Protein 2PN1 (pdb70)

Nearest PDB structures (foldseek):
  2pn1-assembly1_A-2  TM=1.003E+00  e=3.077E-66  Exiguobacterium sibiricum 255-15
  4ffm-assembly1_A  TM=7.719E-01  e=1.047E-14  Methanosarcina barkeri str. Fusaro
  4ffp-assembly1_A  TM=7.618E-01  e=2.848E-14  Methanosarcina barkeri str. Fusaro
  4ffr-assembly1_A  TM=7.523E-01  e=2.707E-13  Methanosarcina barkeri str. Fusaro
  4rcn-assembly1_B  TM=7.154E-01  e=1.168E-10  Mycobacterium avium subsp. paratuberculosis K-10

Secondary structure (DSSP, 8-state):
----EEEEES-TT-HHHHHHHHHH--SSEEEEEES-TT-GGG---SEEE---TTSTTHHHHHHHHHHHHT--EEEESSHHHHHHHHHTHHHHHTTTPEE----HHHHHHHHBS---HHHHHHT-----EE---HHHHHHHTTSS-S-EEEEESB--EEEEE---SEEEEEEEEE-TTT--EEEEEEEEE---TTS--SEEEE--HHHHHHHHHHHTTT---EEEEEEEEEETTEEEEEEEESS--TTHHHHHHTT--HHHHHHHH--PPPPP-TT-S-SS------------HHHHTT---

Radius of gyration: 19.8 Å; Cα contacts (8 Å, |Δi|>4): 603; chains: 1; bounding box: 50×58×39 Å

CATH classification: 3.40.50.20 (+2 more: 3.30.1490.20, 3.30.470.20)

Structure (mmCIF, N/CA/C/O backbone):
data_2PN1
#
_entry.id   2PN1
#
_cell.length_a   91.600
_cell.length_b   61.210
_cell.length_c   76.880
_cell.angle_alpha   90.000
_cell.angle_beta   124.020
_cell.angle_gamma   90.000
#
_symmetry.space_group_name_H-M   'C 1 2 1'
#
loop_
_entity.id
_entity.type
_entity.pdbx_description
1 polymer 'Carbamoylphosphate synthase large subunit'
2 non-polymer GLYCEROL
3 water water
#
loop_
_atom_site.group_PDB
_atom_site.id
_atom_site.type_symbol
_atom_site.label_atom_id
_atom_site.label_alt_id
_atom_site.label_comp_id
_atom_site.label_asym_id
_atom_site.label_entity_id
_atom_site.label_seq_id
_atom_site.pdbx_PDB_ins_code
_atom_site.Cartn_x
_atom_site.Cartn_y
_atom_site.Cartn_z
_atom_site.occupancy
_atom_site.B_iso_or_equiv
_atom_site.auth_seq_id
_atom_site.auth_comp_id
_atom_site.auth_asym_id
_atom_site.auth_atom_id
_atom_site.pdbx_PDB_model_num
ATOM 1 N N . GLY A 1 1 ? 11.814 19.119 35.074 1.00 37.20 0 GLY A N 1
ATOM 2 C CA . GLY A 1 1 ? 11.477 17.923 34.229 1.00 38.64 0 GLY A CA 1
ATOM 3 C C . GLY A 1 1 ? 10.049 17.944 33.696 1.00 37.96 0 GLY A C 1
ATOM 4 O O . GLY A 1 1 ? 9.225 18.730 34.194 1.00 39.83 0 GLY A O 1
ATOM 13 N N . GLN A 1 3 ? 7.425 16.103 34.151 1.00 40.64 2 GLN A N 1
ATOM 14 C CA . GLN A 1 3 ? 6.437 15.875 35.215 1.00 41.11 2 GLN A CA 1
ATOM 15 C C . GLN A 1 3 ? 6.765 16.614 36.509 1.00 40.29 2 GLN A C 1
ATOM 16 O O . GLN A 1 3 ? 5.971 16.538 37.453 1.00 38.29 2 GLN A O 1
ATOM 22 N N . LYS A 1 4 ? 7.895 17.335 36.539 1.00 39.01 3 LYS A N 1
ATOM 23 C CA . LYS A 1 4 ? 8.448 17.928 37.750 1.00 39.10 3 LYS A CA 1
ATOM 24 C C . LYS A 1 4 ? 8.762 19.418 37.610 1.00 35.43 3 LYS A C 1
ATOM 25 O O . LYS A 1 4 ? 9.840 19.768 37.117 1.00 35.92 3 LYS A O 1
ATOM 31 N N . PRO A 1 5 ? 7.823 20.300 38.008 1.00 33.53 4 PRO A N 1
ATOM 32 C CA . PRO A 1 5 ? 8.132 21.734 38.010 1.00 31.66 4 PRO A CA 1
ATOM 33 C C . PRO A 1 5 ? 9.066 22.107 39.149 1.00 28.88 4 PRO A C 1
ATOM 34 O O . PRO A 1 5 ? 9.097 21.429 40.156 1.00 29.30 4 PRO A O 1
ATOM 38 N N . HIS A 1 6 ? 9.850 23.154 38.959 1.00 27.81 5 HIS A N 1
ATOM 39 C CA . HIS A 1 6 ? 10.684 23.687 40.021 1.00 27.10 5 HIS A CA 1
ATOM 40 C C . HIS A 1 6 ? 10.252 25.155 40.125 1.00 27.39 5 HIS A C 1
ATOM 41 O O . HIS A 1 6 ? 10.651 25.988 39.301 1.00 27.48 5 HIS A O 1
ATOM 48 N N . LEU A 1 7 ? 9.400 25.438 41.114 1.00 27.37 6 LEU A N 1
ATOM 49 C CA . LEU A 1 7 ? 8.941 26.784 41.386 1.00 27.76 6 LEU A CA 1
ATOM 50 C C . LEU A 1 7 ? 9.924 27.473 42.339 1.00 29.05 6 LEU A C 1
ATOM 51 O O . LEU A 1 7 ? 10.222 26.935 43.416 1.00 32.86 6 LEU A O 1
ATOM 56 N N . LEU A 1 8 ? 10.426 28.647 41.935 1.00 27.75 7 LEU A N 1
ATOM 57 C CA . LEU A 1 8 ? 11.225 29.526 42.809 1.00 26.54 7 LEU A CA 1
ATOM 58 C C . LEU A 1 8 ? 10.300 30.646 43.297 1.00 27.36 7 LEU A C 1
ATOM 59 O O . LEU A 1 8 ? 9.690 31.325 42.470 1.00 27.77 7 LEU A O 1
ATOM 64 N N . ILE A 1 9 ? 10.178 30.800 44.620 1.00 27.36 8 ILE A N 1
ATOM 65 C CA . ILE A 1 9 ? 9.401 31.867 45.255 1.00 28.24 8 ILE A CA 1
ATOM 66 C C . ILE A 1 9 ? 10.407 32.916 45.752 1.00 30.72 8 ILE A C 1
ATOM 67 O O . ILE A 1 9 ? 11.176 32.661 46.673 1.00 27.49 8 ILE A O 1
ATOM 72 N N . THR A 1 10 ? 10.410 34.079 45.115 1.00 31.30 9 THR A N 1
ATOM 73 C CA . THR A 1 10 ? 11.332 35.185 45.442 1.00 32.83 9 THR A CA 1
ATOM 74 C C . THR A 1 10 ? 10.635 36.157 46.387 1.00 32.50 9 THR A C 1
ATOM 75 O O . THR A 1 10 ? 9.406 36.195 46.450 1.00 32.50 9 THR A O 1
ATOM 79 N N . SER A 1 11 ? 11.436 36.938 47.116 1.00 32.89 10 SER A N 1
ATOM 80 C CA . SER A 1 11 ? 10.944 37.862 48.153 1.00 31.15 10 SER A CA 1
ATOM 81 C C . SER A 1 11 ? 9.979 37.123 49.102 1.00 31.14 10 SER A C 1
ATOM 82 O O . SER A 1 11 ? 8.873 37.599 49.391 1.00 28.94 10 SER A O 1
ATOM 85 N N . ALA A 1 12 ? 10.417 35.937 49.540 1.00 31.17 11 ALA A N 1
ATOM 86 C CA . ALA A 1 12 ? 9.620 35.038 50.392 1.00 33.67 11 ALA A CA 1
ATOM 87 C C . ALA A 1 12 ? 9.357 35.677 51.748 1.00 31.51 11 ALA A C 1
ATOM 88 O O . ALA A 1 12 ? 8.264 35.512 52.307 1.00 33.89 11 ALA A O 1
ATOM 90 N N . GLY A 1 13 ? 10.367 36.403 52.243 1.00 31.28 12 GLY A N 1
ATOM 91 C CA . GLY A 1 13 ? 10.315 37.161 53.471 1.00 29.44 12 GLY A CA 1
ATOM 92 C C . GLY A 1 13 ? 9.759 36.389 54.640 1.00 29.04 12 GLY A C 1
ATOM 93 O O . GLY A 1 13 ? 10.292 35.360 55.002 1.00 27.58 12 GLY A O 1
ATOM 94 N N . ARG A 1 14 ? 8.623 36.864 55.146 1.00 30.45 13 ARG A N 1
ATOM 95 C CA . ARG A 1 14 ? 7.966 36.336 56.318 1.00 30.38 13 ARG A CA 1
ATOM 96 C C . ARG A 1 14 ? 6.791 35.403 55.990 1.00 30.48 13 ARG A C 1
ATOM 97 O O . ARG A 1 14 ? 6.132 34.907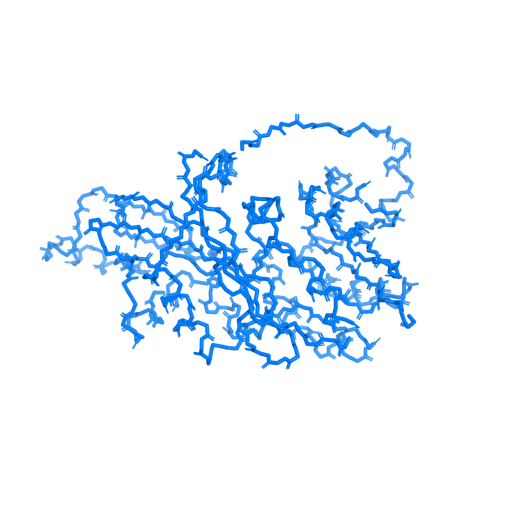 56.897 1.00 31.79 13 ARG A O 1
ATOM 105 N N . ARG A 1 15 ? 6.569 35.100 54.711 1.00 31.54 14 ARG A N 1
ATOM 106 C CA . ARG A 1 15 ? 5.408 34.319 54.274 1.00 32.03 14 ARG A CA 1
ATOM 107 C C . ARG A 1 15 ? 5.689 32.816 54.346 1.00 31.99 14 ARG A C 1
ATOM 108 O O . ARG A 1 15 ? 5.633 32.089 53.349 1.00 31.35 14 ARG A O 1
ATOM 116 N N . ALA A 1 16 ? 5.948 32.373 55.575 1.00 29.93 15 ALA A N 1
ATOM 117 C CA . ALA A 1 16 ? 6.335 31.016 55.881 1.00 28.81 15 ALA A CA 1
ATOM 118 C C . ALA A 1 16 ? 5.193 30.044 55.633 1.00 27.94 15 ALA A C 1
ATOM 119 O O . ALA A 1 16 ? 5.369 29.015 54.992 1.00 27.32 15 ALA A O 1
ATOM 121 N N . LYS A 1 17 ? 4.008 30.392 56.130 1.00 27.35 16 LYS A N 1
ATOM 122 C CA . LYS A 1 17 ? 2.836 29.548 55.977 1.00 28.39 16 LYS A CA 1
ATOM 123 C C . LYS A 1 17 ? 2.492 29.358 54.486 1.00 28.35 16 LYS A C 1
ATOM 124 O O . LYS A 1 17 ? 2.191 28.236 54.074 1.00 28.46 16 LYS A O 1
ATOM 130 N N . LEU A 1 18 ? 2.611 30.417 53.680 1.00 30.01 17 LEU A N 1
ATOM 131 C CA . LEU A 1 18 ? 2.336 30.322 52.235 1.00 30.57 17 LEU A CA 1
ATOM 132 C C . LEU A 1 18 ? 3.304 29.359 51.531 1.00 30.39 17 LEU A C 1
ATOM 133 O O . LEU A 1 18 ? 2.875 28.557 50.703 1.00 27.46 17 LEU A O 1
ATOM 138 N N . VAL A 1 19 ? 4.595 29.443 51.874 1.00 30.79 18 VAL A N 1
ATOM 139 C CA . VAL A 1 19 ? 5.619 28.553 51.280 1.00 31.88 18 VAL A CA 1
ATOM 140 C C . VAL A 1 19 ? 5.335 27.096 51.689 1.00 32.96 18 VAL A C 1
ATOM 141 O O . VAL A 1 19 ? 5.487 26.195 50.866 1.00 32.01 18 VAL A O 1
ATOM 145 N N . GLU A 1 20 ? 4.907 26.897 52.943 1.00 33.88 19 GLU A N 1
ATOM 146 C CA . GLU A 1 20 ? 4.527 25.583 53.456 1.00 35.20 19 GLU A CA 1
ATOM 147 C C . GLU A 1 20 ? 3.394 25.028 52.616 1.00 31.97 19 GLU A C 1
ATOM 148 O O . GLU A 1 20 ? 3.429 23.853 52.228 1.00 31.20 19 GLU A O 1
ATOM 154 N N . TYR A 1 21 ? 2.430 25.886 52.270 1.00 30.84 20 TYR A N 1
ATOM 155 C CA . TYR A 1 21 ? 1.325 25.448 51.422 1.00 30.72 20 TYR A CA 1
ATOM 156 C C . TYR A 1 21 ? 1.812 24.988 50.054 1.00 30.56 20 TYR A C 1
ATOM 157 O O . TYR A 1 21 ? 1.340 23.971 49.563 1.00 30.14 20 TYR A O 1
ATOM 166 N N . PHE A 1 22 ? 2.742 25.739 49.463 1.00 28.78 21 PHE A N 1
ATOM 167 C CA . PHE A 1 22 ? 3.350 25.368 48.179 1.00 27.22 21 PHE A CA 1
ATOM 168 C C . PHE A 1 22 ? 4.132 24.052 48.246 1.00 29.02 21 PHE A C 1
ATOM 169 O O . PHE A 1 22 ? 3.958 23.182 47.379 1.00 26.72 21 PHE A O 1
ATOM 177 N N . VAL A 1 23 ? 4.971 23.904 49.277 1.00 29.48 22 VAL A N 1
ATOM 178 C CA . VAL A 1 23 ? 5.724 22.652 49.474 1.00 29.67 22 VAL A CA 1
ATOM 179 C C . VAL A 1 23 ? 4.747 21.460 49.527 1.00 29.74 22 VAL A C 1
ATOM 180 O O . VAL A 1 23 ? 4.958 20.449 48.836 1.00 29.98 22 VAL A O 1
ATOM 184 N N . LYS A 1 24 ? 3.667 21.617 50.286 1.00 29.26 23 LYS A N 1
ATOM 185 C CA . LYS A 1 24 ? 2.643 20.574 50.393 1.00 30.47 23 LYS A CA 1
ATOM 186 C C . LYS A 1 24 ? 1.946 20.277 49.061 1.00 29.39 23 LYS A C 1
ATOM 187 O O . LYS A 1 24 ? 1.748 19.108 48.726 1.00 29.22 23 LYS A O 1
ATOM 193 N N . GLU A 1 25 ? 1.576 21.313 48.306 1.00 27.71 24 GLU A N 1
ATOM 194 C CA . GLU A 1 25 ? 0.805 21.096 47.069 1.00 28.98 24 GLU A CA 1
ATOM 195 C C . GLU A 1 25 ? 1.613 20.702 45.836 1.00 28.96 24 GLU A C 1
ATOM 196 O O . GLU A 1 25 ? 1.035 20.173 44.900 1.00 28.68 24 GLU A O 1
ATOM 202 N N . PHE A 1 26 ? 2.918 20.982 45.816 1.00 28.63 25 PHE A N 1
ATOM 203 C CA . PHE A 1 26 ? 3.794 20.528 44.712 1.00 30.15 25 PHE A CA 1
ATOM 204 C C . PHE A 1 26 ? 4.107 19.037 44.894 1.00 31.14 25 PHE A C 1
ATOM 205 O O . PHE A 1 26 ? 5.182 18.665 45.342 1.00 32.58 25 PHE A O 1
ATOM 213 N N . LYS A 1 27 ? 3.136 18.204 44.513 1.00 33.71 26 LYS A N 1
ATOM 214 C CA . LYS A 1 27 ? 3.195 16.723 44.647 1.00 32.77 26 LYS A CA 1
ATOM 215 C C . LYS A 1 27 ? 4.304 16.053 43.847 1.00 34.30 26 LYS A C 1
ATOM 216 O O . LYS A 1 27 ? 4.685 14.925 44.146 1.00 33.71 26 LYS A O 1
ATOM 222 N N . THR A 1 28 ? 4.760 16.726 42.798 1.00 33.41 27 THR A N 1
ATOM 223 C CA . THR A 1 28 ? 5.927 16.323 42.030 1.00 33.37 27 THR A CA 1
ATOM 224 C C . THR A 1 28 ? 6.793 17.565 41.944 1.00 33.59 27 THR A C 1
ATOM 225 O O . THR A 1 28 ? 6.308 18.702 42.115 1.00 34.35 27 THR A O 1
ATOM 229 N N . GLY A 1 29 ? 8.071 17.354 41.680 1.00 31.88 28 GLY A N 1
ATOM 230 C CA . GLY A 1 29 ? 8.993 18.455 41.542 1.00 30.83 28 GLY A CA 1
ATOM 231 C C . GLY A 1 29 ? 9.402 19.118 42.842 1.00 30.45 28 GLY A C 1
ATOM 232 O O . GLY A 1 29 ? 9.396 18.478 43.895 1.00 29.27 28 GLY A O 1
ATOM 233 N N . ARG A 1 30 ? 9.683 20.417 42.760 1.00 31.03 29 ARG A N 1
ATOM 234 C CA . ARG A 1 30 ? 10.293 21.166 43.840 1.00 34.03 29 ARG A CA 1
ATOM 235 C C . ARG A 1 30 ? 9.790 22.615 43.975 1.00 33.44 29 ARG A C 1
ATOM 236 O O . ARG A 1 30 ? 9.438 23.256 42.989 1.00 32.56 29 ARG A O 1
ATOM 244 N N . VAL A 1 31 ? 9.765 23.088 45.219 1.00 30.93 30 VAL A N 1
ATOM 245 C CA . VAL A 1 31 ? 9.490 24.468 45.562 1.00 30.10 30 VAL A CA 1
ATOM 246 C C . VAL A 1 31 ? 10.730 24.952 46.311 1.00 31.05 30 VAL A C 1
ATOM 247 O O . VAL A 1 31 ? 11.115 24.350 47.321 1.00 34.95 30 VAL A O 1
ATOM 251 N N . SER A 1 32 ? 11.351 26.015 45.801 1.00 31.41 31 SER A N 1
ATOM 252 C CA . SER A 1 32 ? 12.505 26.670 46.432 1.00 28.18 31 SER A CA 1
ATOM 253 C C . SER A 1 32 ? 12.155 28.120 46.726 1.00 28.10 31 SER A C 1
ATOM 254 O O . SER A 1 32 ? 11.213 28.656 46.161 1.00 27.79 31 SER A O 1
ATOM 257 N N . THR A 1 33 ? 12.946 28.748 47.595 1.00 29.08 32 THR A N 1
ATOM 258 C CA . THR A 1 33 ? 12.725 30.122 48.017 1.00 29.94 32 THR A CA 1
ATOM 259 C C . THR A 1 33 ? 13.977 31.003 47.818 1.00 29.48 32 THR A C 1
ATOM 260 O O . THR A 1 33 ? 15.105 30.509 47.734 1.00 29.94 32 THR A O 1
ATOM 264 N N . ALA A 1 34 ? 13.747 32.311 47.698 1.00 27.56 33 ALA A N 1
ATOM 265 C CA . ALA A 1 34 ? 14.823 33.298 47.664 1.00 28.15 33 ALA A CA 1
ATOM 266 C C . ALA A 1 34 ? 14.408 34.587 48.338 1.00 28.43 33 ALA A C 1
ATOM 267 O O . ALA A 1 34 ? 13.218 34.923 48.393 1.00 28.53 33 ALA A O 1
ATOM 269 N N . ASP A 1 35 ? 15.410 35.271 48.894 1.00 29.96 34 ASP A N 1
ATOM 270 C CA . ASP A 1 35 ? 15.252 36.575 49.558 1.00 29.19 34 ASP A CA 1
ATOM 271 C C . ASP A 1 35 ? 16.642 37.243 49.666 1.00 29.71 34 ASP A C 1
ATOM 272 O O . ASP A 1 35 ? 17.662 36.581 49.491 1.00 27.83 34 ASP A O 1
ATOM 277 N N . CYS A 1 36 ? 16.688 38.546 49.917 1.00 31.48 35 CYS A N 1
ATOM 278 C CA . CYS A 1 36 ? 17.968 39.250 50.119 1.00 32.80 35 CYS A CA 1
ATOM 279 C C . CYS A 1 36 ? 18.546 39.101 51.519 1.00 32.81 35 CYS A C 1
ATOM 280 O O . CYS A 1 36 ? 19.723 39.399 51.710 1.00 32.75 35 CYS A O 1
ATOM 283 N N . SER A 1 37 ? 17.743 38.663 52.489 1.00 33.58 36 SER A N 1
ATOM 284 C CA . SER A 1 37 ? 18.193 38.485 53.885 1.00 33.19 36 SER A CA 1
ATOM 285 C C . SER A 1 37 ? 18.133 37.028 54.332 1.00 31.28 36 SER A C 1
ATOM 286 O O . SER A 1 37 ? 17.101 36.391 54.128 1.00 34.16 36 SER A O 1
ATOM 289 N N . PRO A 1 38 ? 19.203 36.507 54.983 1.00 32.59 37 PRO A N 1
ATOM 290 C CA . PRO A 1 38 ? 19.102 35.183 55.608 1.00 32.33 37 PRO A CA 1
ATOM 291 C C . PRO A 1 38 ? 18.125 35.116 56.812 1.00 32.35 37 PRO A C 1
ATOM 292 O O . PRO A 1 38 ? 17.799 34.013 57.266 1.00 32.25 37 PRO A O 1
ATOM 296 N N . LEU A 1 39 ? 17.672 36.269 57.316 1.00 31.15 38 LEU A N 1
ATOM 297 C CA . LEU A 1 39 ? 16.693 36.322 58.407 1.00 30.55 38 LEU A CA 1
ATOM 298 C C . LEU A 1 39 ? 15.244 36.276 57.920 1.00 29.60 38 LEU A C 1
ATOM 299 O O . LEU A 1 39 ? 14.341 36.501 58.722 1.00 29.74 38 LEU A O 1
ATOM 304 N N . ALA A 1 40 ? 14.997 35.969 56.635 1.00 30.47 39 ALA A N 1
ATOM 305 C CA . ALA A 1 40 ? 13.627 35.798 56.132 1.00 30.12 39 ALA A CA 1
ATOM 306 C C . ALA A 1 40 ? 13.161 34.391 56.517 1.00 31.38 39 ALA A C 1
ATOM 307 O O . ALA A 1 40 ? 13.664 33.415 55.957 1.00 30.69 39 ALA A O 1
ATOM 309 N N . SER A 1 41 ? 12.205 34.298 57.455 1.00 31.44 40 SER A N 1
ATOM 310 C CA . SER A 1 41 ? 11.676 33.002 57.949 1.00 29.97 40 SER A CA 1
ATOM 311 C C . SER A 1 41 ? 11.146 32.060 56.873 1.00 29.92 40 SER A C 1
ATOM 312 O O . SER A 1 41 ? 11.335 30.860 56.979 1.00 29.07 40 SER A O 1
ATOM 315 N N . ALA A 1 42 ? 10.473 32.604 55.859 1.00 30.67 41 ALA A N 1
ATOM 316 C CA . ALA A 1 42 ? 9.922 31.797 54.757 1.00 32.84 41 ALA A CA 1
ATOM 317 C C . ALA A 1 42 ? 10.963 30.981 53.972 1.00 32.11 41 ALA A C 1
ATOM 318 O O . ALA A 1 42 ? 10.623 29.925 53.416 1.00 32.04 41 ALA A O 1
ATOM 320 N N . LEU A 1 43 ? 12.207 31.468 53.921 1.00 32.26 42 LEU A N 1
ATOM 321 C CA . LEU A 1 43 ? 13.328 30.751 53.259 1.00 33.13 42 LEU A CA 1
ATOM 322 C C . LEU A 1 43 ? 13.436 29.279 53.693 1.00 34.64 42 LEU A C 1
ATOM 323 O O . LEU A 1 43 ? 13.533 28.364 52.864 1.00 35.50 42 LEU A O 1
ATOM 328 N N . TYR A 1 44 ? 13.303 29.065 55.002 1.00 34.34 43 TYR A N 1
ATOM 329 C CA . TYR A 1 44 ? 13.537 27.756 55.631 1.00 32.32 43 TYR A CA 1
ATOM 330 C C . TYR A 1 44 ? 12.369 26.787 55.595 1.00 31.17 43 TYR A C 1
ATOM 331 O O . TYR A 1 44 ? 12.482 25.673 56.124 1.00 30.96 43 TYR A O 1
ATOM 348 N N . ALA A 1 46 ? 11.291 25.767 52.679 1.00 33.54 45 ALA A N 1
ATOM 349 C CA . ALA A 1 46 ? 11.624 25.001 51.473 1.00 33.42 45 ALA A CA 1
ATOM 350 C C . ALA A 1 46 ? 13.012 24.387 51.681 1.00 33.33 45 ALA A C 1
ATOM 351 O O . ALA A 1 46 ? 13.823 24.926 52.426 1.00 33.01 45 ALA A O 1
ATOM 353 N N . ASP A 1 47 ? 13.265 23.270 51.004 1.00 35.53 46 ASP A N 1
ATOM 354 C CA . ASP A 1 47 ? 14.536 22.528 51.104 1.00 38.39 46 ASP A CA 1
ATOM 355 C C . ASP A 1 47 ? 15.744 23.332 50.601 1.00 35.91 46 ASP A C 1
ATOM 356 O O . ASP A 1 47 ? 16.794 23.351 51.260 1.00 34.48 46 ASP A O 1
ATOM 361 N N . GLN A 1 48 ? 15.577 23.956 49.436 1.00 33.69 47 GLN A N 1
ATOM 362 C CA . GLN A 1 48 ? 16.592 24.813 48.832 1.00 35.41 47 GLN A CA 1
ATOM 363 C C . GLN A 1 48 ? 16.106 26.256 48.956 1.00 32.44 47 GLN A C 1
ATOM 364 O O . GLN A 1 48 ? 14.980 26.580 48.576 1.00 32.16 47 GLN A O 1
ATOM 370 N N . HIS A 1 49 ? 16.959 27.087 49.535 1.00 32.01 48 HIS A N 1
ATOM 371 C CA . HIS A 1 49 ? 16.734 28.519 49.755 1.00 31.83 48 HIS A CA 1
ATOM 372 C C . HIS A 1 49 ? 18.015 29.229 49.326 1.00 31.12 48 HIS A C 1
ATOM 373 O O . HIS A 1 49 ? 19.102 28.702 49.561 1.00 30.26 48 HIS A O 1
ATOM 380 N N . TYR A 1 50 ? 17.872 30.411 48.711 1.00 29.94 49 TYR A N 1
ATOM 381 C CA . TYR A 1 50 ? 18.997 31.184 48.181 1.00 29.16 49 TYR A CA 1
ATOM 382 C C . TYR A 1 50 ? 18.927 32.662 48.563 1.00 29.63 49 TYR A C 1
ATOM 383 O O . TYR A 1 50 ? 17.844 33.246 48.639 1.00 28.82 49 TYR A O 1
ATOM 392 N N . ILE A 1 51 ? 20.094 33.260 48.796 1.00 29.33 50 ILE A N 1
ATOM 393 C CA . ILE A 1 51 ? 20.213 34.675 49.064 1.00 28.03 50 ILE A CA 1
ATOM 394 C C . ILE A 1 51 ? 20.484 35.288 47.687 1.00 30.12 50 ILE A C 1
ATOM 395 O O . ILE A 1 51 ? 21.365 34.832 46.948 1.00 28.58 50 ILE A O 1
ATOM 400 N N . VAL A 1 52 ? 19.700 36.315 47.367 1.00 30.22 51 VAL A N 1
ATOM 401 C CA . VAL A 1 52 ? 19.771 37.047 46.108 1.00 31.03 51 VAL A CA 1
ATOM 402 C C . VAL A 1 52 ? 19.992 38.546 46.407 1.00 32.03 51 VAL A C 1
ATOM 403 O O . VAL A 1 52 ? 19.904 38.967 47.569 1.00 32.21 51 VAL A O 1
ATOM 407 N N . PRO A 1 53 ? 20.316 39.357 45.379 1.00 33.41 52 PRO A N 1
ATOM 408 C CA . PRO A 1 53 ? 20.386 40.807 45.636 1.00 32.36 52 PRO A CA 1
ATOM 409 C C . PRO A 1 53 ? 19.029 41.426 46.031 1.00 30.52 52 PRO A C 1
ATOM 410 O O . PRO A 1 53 ? 17.982 40.781 45.918 1.00 30.91 52 PRO A O 1
ATOM 414 N N . LYS A 1 54 ? 19.062 42.653 46.534 1.00 29.04 53 LYS A N 1
ATOM 415 C CA . LYS A 1 54 ? 17.833 43.396 46.784 1.00 31.76 53 LYS A CA 1
ATOM 416 C C . LYS A 1 54 ? 17.205 43.694 45.402 1.00 31.66 53 LYS A C 1
ATOM 417 O O . LYS A 1 54 ? 17.920 43.810 44.391 1.00 30.58 53 LYS A O 1
ATOM 423 N N . ILE A 1 55 ? 15.880 43.781 45.356 1.00 31.59 54 ILE A N 1
ATOM 424 C CA . ILE A 1 55 ? 15.157 43.977 44.084 1.00 33.49 54 ILE A CA 1
ATOM 425 C C . ILE A 1 55 ? 15.498 45.274 43.324 1.00 34.93 54 ILE A C 1
ATOM 426 O O . ILE A 1 55 ? 15.386 45.311 42.101 1.00 35.39 54 ILE A O 1
ATOM 431 N N . ASP A 1 56 ? 15.897 46.317 44.056 1.00 37.12 55 ASP A N 1
ATOM 432 C CA . ASP A 1 56 ? 16.291 47.600 43.452 1.00 38.67 55 ASP A CA 1
ATOM 433 C C . ASP A 1 56 ? 17.751 47.638 42.959 1.00 40.58 55 ASP A C 1
ATOM 434 O O . ASP A 1 56 ? 18.137 48.609 42.303 1.00 39.70 55 ASP A O 1
ATOM 439 N N . GLU A 1 57 ? 18.560 46.614 43.276 1.00 41.05 56 GLU A N 1
ATOM 440 C CA . GLU A 1 57 ? 19.947 46.547 42.777 1.00 40.35 56 GLU A CA 1
ATOM 441 C C . GLU A 1 57 ? 19.892 46.239 41.280 1.00 40.50 56 GLU A C 1
ATOM 442 O O . GLU A 1 57 ? 19.029 45.472 40.824 1.00 41.46 56 GLU A O 1
ATOM 448 N N . VAL A 1 58 ? 20.796 46.865 40.534 1.00 39.11 57 VAL A N 1
ATOM 449 C CA . VAL A 1 58 ? 20.846 46.778 39.067 1.00 40.50 57 VAL A CA 1
ATOM 450 C C . VAL A 1 58 ? 20.959 45.333 38.555 1.00 39.33 57 VAL A C 1
ATOM 451 O O . VAL A 1 58 ? 20.223 44.930 37.646 1.00 39.54 57 VAL A O 1
ATOM 455 N N . GLU A 1 59 ? 21.852 44.568 39.181 1.00 37.44 58 GLU A N 1
ATOM 456 C CA . GLU A 1 59 ? 22.106 43.163 38.826 1.00 38.35 58 GLU A CA 1
ATOM 457 C C . GLU A 1 59 ? 21.076 42.122 39.316 1.00 34.71 58 GLU A C 1
ATOM 458 O O . GLU A 1 59 ? 21.332 40.928 39.171 1.00 33.68 58 GLU A O 1
ATOM 464 N N . TYR A 1 60 ? 19.927 42.547 39.862 1.00 29.17 59 TYR A N 1
ATOM 465 C CA . TYR A 1 60 ? 18.954 41.612 40.424 1.00 29.50 59 TYR A CA 1
ATOM 466 C C . TYR A 1 60 ? 18.444 40.557 39.422 1.00 29.68 59 TYR A C 1
ATOM 467 O O . TYR A 1 60 ? 18.542 39.352 39.681 1.00 30.32 59 TYR A O 1
ATOM 476 N N . ILE A 1 61 ? 17.935 41.030 38.291 1.00 29.98 60 ILE A N 1
ATOM 477 C CA . ILE A 1 61 ? 17.399 40.162 37.235 1.00 30.83 60 ILE A CA 1
ATOM 478 C C . ILE A 1 61 ? 18.492 39.266 36.644 1.00 31.11 60 ILE A C 1
ATOM 479 O O . ILE A 1 61 ? 18.237 38.081 36.488 1.00 31.41 60 ILE A O 1
ATOM 484 N N . ASP A 1 62 ? 19.691 39.817 36.366 1.00 31.64 61 ASP A N 1
ATOM 485 C CA . ASP A 1 62 ? 20.864 39.033 35.886 1.00 34.02 61 ASP A CA 1
ATOM 486 C C . ASP A 1 62 ? 21.128 37.855 36.824 1.00 34.04 61 ASP A C 1
ATOM 487 O O . ASP A 1 62 ? 21.364 36.732 36.375 1.00 34.70 61 ASP A O 1
ATOM 492 N N . HIS A 1 63 ? 21.103 38.151 38.125 1.00 34.04 62 HIS A N 1
ATOM 493 C CA . HIS A 1 63 ? 21.315 37.149 39.169 1.00 34.12 62 HIS A CA 1
ATOM 494 C C . HIS A 1 63 ? 20.232 36.094 39.205 1.00 31.80 62 HIS A C 1
ATOM 495 O O . HIS A 1 63 ? 20.567 34.925 39.346 1.00 29.69 62 HIS A O 1
ATOM 502 N N . LEU A 1 64 ? 18.959 36.501 39.089 1.00 31.56 63 LEU A N 1
ATOM 503 C CA . LEU A 1 64 ? 17.836 35.547 39.061 1.00 32.45 63 LEU A CA 1
ATOM 504 C C . LEU A 1 64 ? 17.888 34.616 37.864 1.00 31.41 63 LEU A C 1
ATOM 505 O O . LEU A 1 64 ? 17.550 33.429 37.996 1.00 32.44 63 LEU A O 1
ATOM 510 N N . LEU A 1 65 ? 18.280 35.151 36.706 1.00 31.14 64 LEU A N 1
ATOM 511 C CA . LEU A 1 65 ? 18.401 34.346 35.488 1.00 31.15 64 LEU A CA 1
ATOM 512 C C . LEU A 1 65 ? 19.489 33.277 35.679 1.00 30.71 64 LEU A C 1
ATOM 513 O O . LEU A 1 65 ? 19.274 32.112 35.370 1.00 29.36 64 LEU A O 1
ATOM 518 N N . THR A 1 66 ? 20.625 33.680 36.244 1.00 30.80 65 THR A N 1
ATOM 519 C CA . THR A 1 66 ? 21.733 32.754 36.519 1.00 32.70 65 THR A CA 1
ATOM 520 C C . THR A 1 66 ? 21.377 31.693 37.572 1.00 32.67 65 THR A C 1
ATOM 521 O O . THR A 1 66 ? 21.747 30.525 37.426 1.00 32.67 65 THR A O 1
ATOM 525 N N . LEU A 1 67 ? 20.688 32.111 38.637 1.00 32.98 66 LEU A N 1
ATOM 526 C CA . LEU A 1 67 ? 20.200 31.192 39.673 1.00 31.08 66 LEU A CA 1
ATOM 527 C C . LEU A 1 67 ? 19.255 30.159 39.074 1.00 30.78 66 LEU A C 1
ATOM 528 O O . LEU A 1 67 ? 19.358 28.975 39.388 1.00 30.56 66 LEU A O 1
ATOM 533 N N . CYS A 1 68 ? 18.340 30.628 38.221 1.00 30.06 67 CYS A N 1
ATOM 534 C CA . CYS A 1 68 ? 17.362 29.762 37.567 1.00 31.15 67 CYS A CA 1
ATOM 535 C C . CYS A 1 68 ? 18.011 28.649 36.716 1.00 30.64 67 CYS A C 1
ATOM 536 O O . CYS A 1 68 ? 17.627 27.486 36.822 1.00 31.55 67 CYS A O 1
ATOM 539 N N . GLN A 1 69 ? 18.985 29.030 35.891 1.00 29.74 68 GLN A N 1
ATOM 540 C CA . GLN A 1 69 ? 19.733 28.099 35.049 1.00 31.82 68 GLN A CA 1
ATOM 541 C C . GLN A 1 69 ? 20.541 27.119 35.880 1.00 31.19 68 GLN A C 1
ATOM 542 O O . GLN A 1 69 ? 20.550 25.913 35.601 1.00 34.23 68 GLN A O 1
ATOM 548 N N . ASP A 1 70 ? 21.243 27.644 36.877 1.00 30.98 69 ASP A N 1
ATOM 549 C CA . ASP A 1 70 ? 22.070 26.814 37.757 1.00 31.55 69 ASP A CA 1
ATOM 550 C C . ASP A 1 70 ? 21.259 25.808 38.596 1.00 31.24 69 ASP A C 1
ATOM 551 O O . ASP A 1 70 ? 21.705 24.679 38.795 1.00 32.78 69 ASP A O 1
ATOM 556 N N . GLU A 1 71 ? 20.073 26.206 39.058 1.00 32.35 70 GLU A N 1
ATOM 557 C CA . GLU A 1 71 ? 19.235 25.358 39.930 1.00 30.91 70 GLU A CA 1
ATOM 558 C C . GLU A 1 71 ? 18.051 24.649 39.242 1.00 29.95 70 GLU A C 1
ATOM 559 O O . GLU A 1 71 ? 17.214 24.031 39.920 1.00 30.09 70 GLU A O 1
ATOM 565 N N . GLY A 1 72 ? 17.990 24.702 37.909 1.00 29.93 71 GLY A N 1
ATOM 566 C CA . GLY A 1 72 ? 16.936 24.030 37.140 1.00 28.49 71 GLY A CA 1
ATOM 567 C C . GLY A 1 72 ? 15.525 24.515 37.440 1.00 28.50 71 GLY A C 1
ATOM 568 O O . GLY A 1 72 ? 14.580 23.728 37.440 1.00 26.83 71 GLY A O 1
ATOM 569 N N . VAL A 1 73 ? 15.397 25.815 37.699 1.00 28.42 72 VAL A N 1
ATOM 570 C CA . VAL A 1 73 ? 14.106 26.431 37.991 1.00 28.09 72 VAL A CA 1
ATOM 571 C C . VAL A 1 73 ? 13.301 26.440 36.696 1.00 30.03 72 VAL A C 1
ATOM 572 O O . VAL A 1 73 ? 13.851 26.745 35.625 1.00 31.26 72 VAL A O 1
ATOM 576 N N . THR A 1 74 ? 12.037 26.043 36.795 1.00 29.10 73 THR A N 1
ATOM 577 C CA . THR A 1 74 ? 11.104 26.032 35.656 1.00 29.67 73 THR A CA 1
ATOM 578 C C . THR A 1 74 ? 10.094 27.186 35.709 1.00 28.14 73 THR A C 1
ATOM 579 O O . THR A 1 74 ? 9.555 27.574 34.673 1.00 28.52 73 THR A O 1
ATOM 583 N N . ALA A 1 75 ? 9.805 27.690 36.909 1.00 29.16 74 ALA A N 1
ATOM 584 C CA . ALA A 1 75 ? 8.842 28.786 37.097 1.00 30.37 74 ALA A CA 1
ATOM 585 C C . ALA A 1 75 ? 9.227 29.668 38.281 1.00 30.97 74 ALA A C 1
ATOM 586 O O . ALA A 1 75 ? 9.891 29.211 39.231 1.00 28.43 74 ALA A O 1
ATOM 588 N N . LEU A 1 76 ? 8.792 30.922 3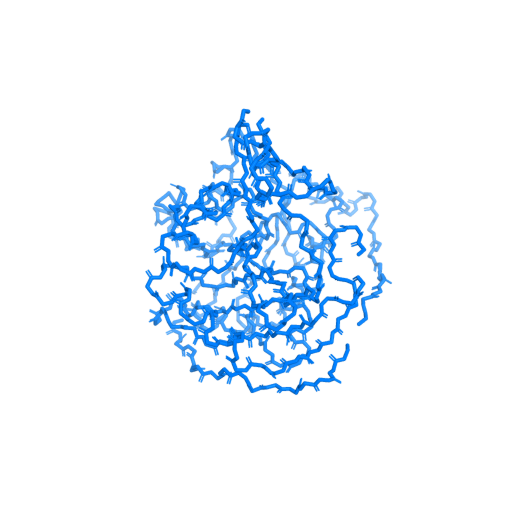8.204 1.00 29.08 75 LEU A N 1
ATOM 589 C CA . LEU A 1 76 ? 9.123 31.944 39.187 1.00 31.39 75 LEU A CA 1
ATOM 590 C C . LEU A 1 76 ? 7.856 32.735 39.588 1.00 29.43 75 LEU A C 1
ATOM 591 O O . LEU A 1 76 ? 6.994 33.027 38.754 1.00 29.47 75 LEU A O 1
ATOM 596 N N . LEU A 1 77 ? 7.760 33.049 40.868 1.00 29.72 76 LEU A N 1
ATOM 597 C CA . LEU A 1 77 ? 6.650 33.810 41.449 1.00 29.93 76 LEU A CA 1
ATOM 598 C C . LEU A 1 77 ? 7.235 34.702 42.542 1.00 29.22 76 LEU A C 1
ATOM 599 O O . LEU A 1 77 ? 8.082 34.238 43.309 1.00 27.45 76 LEU A O 1
ATOM 604 N N . THR A 1 78 ? 6.815 35.969 42.611 1.00 29.15 77 THR A N 1
ATOM 605 C CA . THR A 1 78 ? 7.199 36.854 43.728 1.00 29.07 77 THR A CA 1
ATOM 606 C C . THR A 1 78 ? 5.993 37.026 44.637 1.00 30.23 77 THR A C 1
ATOM 607 O O . THR A 1 78 ? 4.850 36.853 44.226 1.00 29.28 77 THR A O 1
ATOM 611 N N . LEU A 1 79 ? 6.287 37.369 45.878 1.00 31.54 78 LEU A N 1
ATOM 612 C CA . LEU A 1 79 ? 5.281 37.610 46.905 1.00 32.37 78 LEU A CA 1
ATOM 613 C C . LEU A 1 79 ? 5.128 39.094 47.250 1.00 32.56 78 LEU A C 1
ATOM 614 O O . LEU A 1 79 ? 4.292 39.405 48.087 1.00 30.45 78 LEU A O 1
ATOM 619 N N . ILE A 1 80 ? 5.907 40.001 46.615 1.00 29.16 79 ILE A N 1
ATOM 620 C CA . ILE A 1 80 ? 5.821 41.445 46.920 1.00 29.80 79 ILE A CA 1
ATOM 621 C C . ILE A 1 80 ? 5.482 42.298 45.690 1.00 29.03 79 ILE A C 1
ATOM 622 O O . ILE A 1 80 ? 5.896 41.984 44.572 1.00 30.57 79 ILE A O 1
ATOM 627 N N . ASP A 1 81 ? 4.725 43.368 45.927 1.00 29.93 80 ASP A N 1
ATOM 628 C CA . ASP A 1 81 ? 4.289 44.320 44.889 1.00 29.76 80 ASP A CA 1
ATOM 629 C C . ASP A 1 81 ? 5.403 44.967 44.050 1.00 30.44 80 ASP A C 1
ATOM 630 O O . ASP A 1 81 ? 5.283 45.016 42.823 1.00 32.61 80 ASP A O 1
ATOM 635 N N . PRO A 1 82 ? 6.460 45.494 44.690 1.00 31.28 81 PRO A N 1
ATOM 636 C CA . PRO A 1 82 ? 7.509 46.159 43.921 1.00 33.49 81 PRO A CA 1
ATOM 637 C C . PRO A 1 82 ? 8.293 45.284 42.933 1.00 34.71 81 PRO A C 1
ATOM 638 O O . PRO A 1 82 ? 8.887 45.815 41.991 1.00 35.43 81 PRO A O 1
ATOM 642 N N . GLU A 1 83 ? 8.287 43.970 43.146 1.00 33.79 82 GLU A N 1
ATOM 643 C CA . GLU A 1 83 ? 8.955 43.031 42.262 1.00 31.19 82 GLU A CA 1
ATOM 644 C C . GLU A 1 83 ? 8.094 42.603 41.074 1.00 31.11 82 GLU A C 1
ATOM 645 O O . GLU A 1 83 ? 8.640 42.131 40.083 1.00 30.83 82 GLU A O 1
ATOM 651 N N . LEU A 1 84 ? 6.770 42.765 41.154 1.00 30.01 83 LEU A N 1
ATOM 652 C CA . LEU A 1 84 ? 5.846 42.334 40.085 1.00 30.16 83 LEU A CA 1
ATOM 653 C C . LEU A 1 84 ? 6.168 42.918 38.718 1.00 30.30 83 LEU A C 1
ATOM 654 O O . LEU A 1 84 ? 6.402 42.171 37.778 1.00 30.38 83 LEU A O 1
ATOM 659 N N . GLY A 1 85 ? 6.176 44.245 38.621 1.00 29.84 84 GLY A N 1
ATOM 660 C CA . GLY A 1 85 ? 6.574 44.932 37.397 1.00 31.59 84 GLY A CA 1
ATOM 661 C C . GLY A 1 85 ? 7.984 44.602 36.915 1.00 30.31 84 GLY A C 1
ATOM 662 O O . GLY A 1 85 ? 8.219 44.487 35.724 1.00 30.81 84 GLY A O 1
ATOM 663 N N . LEU A 1 86 ? 8.921 44.440 37.845 1.00 32.98 85 LEU A N 1
ATOM 664 C CA . LEU A 1 86 ? 10.319 44.094 37.515 1.00 31.58 85 LEU A CA 1
ATOM 665 C C . LEU A 1 86 ? 10.407 42.736 36.791 1.00 29.62 85 LEU A C 1
ATOM 666 O O . LEU A 1 86 ? 11.074 42.606 35.757 1.00 27.49 85 LEU A O 1
ATOM 671 N N . LEU A 1 87 ? 9.735 41.735 37.334 1.00 29.11 86 LEU A N 1
ATOM 672 C CA . LEU A 1 87 ? 9.666 40.404 36.707 1.00 29.73 86 LEU A CA 1
ATOM 673 C C . LEU A 1 87 ? 8.832 40.402 35.402 1.00 29.64 86 LEU A C 1
ATOM 674 O O . LEU A 1 87 ? 9.186 39.712 34.434 1.00 30.07 86 LEU A O 1
ATOM 679 N N . ALA A 1 88 ? 7.730 41.156 35.387 1.00 29.95 87 ALA A N 1
ATOM 680 C CA . ALA A 1 88 ? 6.877 41.292 34.201 1.00 28.80 87 ALA A CA 1
ATOM 681 C C . ALA A 1 88 ? 7.667 41.871 33.029 1.00 30.70 87 ALA A C 1
ATOM 682 O O . ALA A 1 88 ? 7.575 41.364 31.916 1.00 32.09 87 ALA A O 1
ATOM 684 N N . GLN A 1 89 ? 8.442 42.920 33.302 1.00 31.32 88 GLN A N 1
ATOM 685 C CA . GLN A 1 89 ? 9.295 43.593 32.301 1.00 35.35 88 GLN A CA 1
ATOM 686 C C . GLN A 1 89 ? 10.403 42.670 31.731 1.00 34.51 88 GLN A C 1
ATOM 687 O O . GLN A 1 89 ? 10.776 42.793 30.553 1.00 33.70 88 GLN A O 1
ATOM 693 N N . ALA A 1 90 ? 10.896 41.764 32.584 1.00 31.33 89 ALA A N 1
ATOM 694 C CA . ALA A 1 90 ? 11.935 40.792 32.272 1.00 29.57 89 ALA A CA 1
ATOM 695 C C . ALA A 1 90 ? 11.448 39.422 31.783 1.00 29.76 89 ALA A C 1
ATOM 696 O O . ALA A 1 90 ? 12.297 38.554 31.557 1.00 27.35 89 ALA A O 1
ATOM 698 N N . THR A 1 91 ? 10.128 39.239 31.587 1.00 29.77 90 THR A N 1
ATOM 699 C CA A THR A 1 91 ? 9.566 37.928 31.197 0.50 31.12 90 THR A CA 1
ATOM 700 C CA B THR A 1 91 ? 9.533 37.951 31.178 0.50 31.51 90 THR A CA 1
ATOM 701 C C . THR A 1 91 ? 10.238 37.298 29.997 1.00 31.37 90 THR A C 1
ATOM 702 O O . THR A 1 91 ? 10.532 36.106 30.041 1.00 31.75 90 THR A O 1
ATOM 709 N N . GLU A 1 92 ? 10.503 38.092 28.958 1.00 33.40 91 GLU A N 1
ATOM 710 C CA . GLU A 1 92 ? 11.185 37.584 27.747 1.00 34.01 91 GLU A CA 1
ATOM 711 C C . GLU A 1 92 ? 12.587 37.025 28.021 1.00 32.68 91 GLU A C 1
ATOM 712 O O . GLU A 1 92 ? 13.001 36.093 27.350 1.00 30.86 91 GLU A O 1
ATOM 718 N N . ARG A 1 93 ? 13.293 37.580 29.004 1.00 31.24 92 ARG A N 1
ATOM 719 C CA . ARG A 1 93 ? 14.635 37.105 29.378 1.00 32.29 92 ARG A CA 1
ATOM 720 C C . ARG A 1 93 ? 14.542 35.759 30.080 1.00 28.68 92 ARG A C 1
ATOM 721 O O . ARG A 1 93 ? 15.386 34.881 29.874 1.00 29.24 92 ARG A O 1
ATOM 729 N N . PHE A 1 94 ? 13.507 35.605 30.905 1.00 30.19 93 PHE A N 1
ATOM 730 C CA . PHE A 1 94 ? 13.223 34.337 31.562 1.00 29.34 93 PHE A CA 1
ATOM 731 C C . PHE A 1 94 ? 12.764 33.308 30.519 1.00 29.79 93 PHE A C 1
ATOM 732 O O . PHE A 1 94 ? 13.204 32.166 30.556 1.00 29.48 93 PHE A O 1
ATOM 740 N N . GLN A 1 95 ? 11.935 33.734 29.560 1.00 29.76 94 GLN A N 1
ATOM 741 C CA . GLN A 1 95 ? 11.501 32.856 28.468 1.00 28.98 94 GLN A CA 1
ATOM 742 C C . GLN A 1 95 ? 12.667 32.389 27.597 1.00 31.62 94 GLN A C 1
ATOM 743 O O . GLN A 1 95 ? 12.646 31.255 27.105 1.00 32.23 94 GLN A O 1
ATOM 749 N N . ALA A 1 96 ? 13.684 33.252 27.435 1.00 29.65 95 ALA A N 1
ATOM 750 C CA . ALA A 1 96 ? 14.902 32.915 26.695 1.00 27.53 95 ALA A CA 1
ATOM 751 C C . ALA A 1 96 ? 15.742 31.811 27.381 1.00 26.10 95 ALA A C 1
ATOM 752 O O . ALA A 1 96 ? 16.569 31.214 26.726 1.00 26.54 95 ALA A O 1
ATOM 754 N N . ILE A 1 97 ? 15.551 31.577 28.685 1.00 26.22 96 ILE A N 1
ATOM 755 C CA . ILE A 1 97 ? 16.186 30.450 29.420 1.00 27.74 96 ILE A CA 1
ATOM 756 C C . ILE A 1 97 ? 15.185 29.319 29.751 1.00 28.43 96 ILE A C 1
ATOM 757 O O . ILE A 1 97 ? 15.509 28.401 30.517 1.00 29.33 96 ILE A O 1
ATOM 762 N N . GLY A 1 98 ? 13.986 29.388 29.173 1.00 30.48 97 GLY A N 1
ATOM 763 C CA . GLY A 1 98 ? 12.915 28.433 29.426 1.00 30.92 97 GLY A CA 1
ATOM 764 C C . GLY A 1 98 ? 12.112 28.588 30.705 1.00 30.96 97 GLY A C 1
ATOM 765 O O . GLY A 1 98 ? 11.342 27.705 31.019 1.00 30.06 97 GL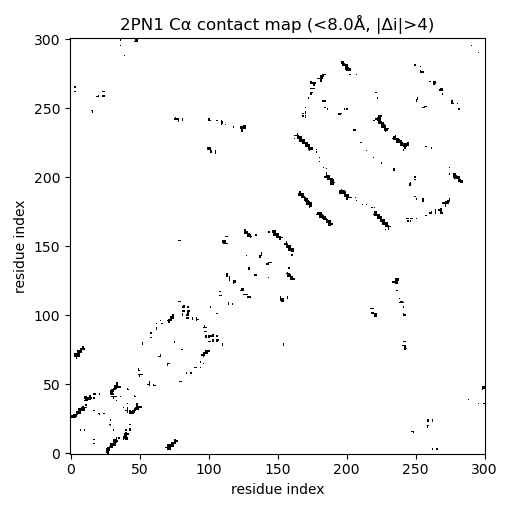Y A O 1
ATOM 766 N N . VAL A 1 99 ? 12.227 29.716 31.416 1.00 31.97 98 VAL A N 1
ATOM 767 C CA . VAL A 1 99 ? 11.540 29.908 32.692 1.00 29.50 98 VAL A CA 1
ATOM 768 C C . VAL A 1 99 ? 10.239 30.718 32.541 1.00 29.15 98 VAL A C 1
ATOM 769 O O . VAL A 1 99 ? 10.236 31.781 31.934 1.00 29.54 98 VAL A O 1
ATOM 773 N N . THR A 1 100 ? 9.145 30.187 33.105 1.00 28.41 99 THR A N 1
ATOM 774 C CA . THR A 1 100 ? 7.834 30.856 33.124 1.00 29.33 99 THR A CA 1
ATOM 775 C C . THR A 1 100 ? 7.708 31.735 34.370 1.00 29.11 99 THR A C 1
ATOM 776 O O . THR A 1 100 ? 7.729 31.236 35.494 1.00 27.13 99 THR A O 1
ATOM 780 N N . VAL A 1 101 ? 7.569 33.039 34.157 1.00 30.53 100 VAL A N 1
ATOM 781 C CA . VAL A 1 101 ? 7.385 33.997 35.237 1.00 30.64 100 VAL A CA 1
ATOM 782 C C . VAL A 1 101 ? 5.863 34.076 35.458 1.00 28.66 100 VAL A C 1
ATOM 783 O O . VAL A 1 101 ? 5.121 34.402 34.544 1.00 30.54 100 VAL A O 1
ATOM 787 N N . ILE A 1 102 ? 5.417 33.746 36.664 1.00 30.38 101 ILE A N 1
ATOM 788 C CA . ILE A 1 102 ? 3.994 33.750 37.013 1.00 30.04 101 ILE A CA 1
ATOM 789 C C . ILE A 1 102 ? 3.673 35.155 37.541 1.00 30.48 101 ILE A C 1
ATOM 790 O O . ILE A 1 102 ? 3.744 35.444 38.739 1.00 32.85 101 ILE A O 1
ATOM 795 N N . VAL A 1 103 ? 3.356 36.028 36.601 1.00 31.02 102 VAL A N 1
ATOM 796 C CA . VAL A 1 103 ? 3.028 37.412 36.891 1.00 29.12 102 VAL A CA 1
ATOM 797 C C . VAL A 1 103 ? 2.095 37.916 35.802 1.00 29.86 102 VAL A C 1
ATOM 798 O O . VAL A 1 103 ? 2.164 37.452 34.623 1.00 31.00 102 VAL A O 1
ATOM 802 N N . SER A 1 104 ? 1.228 38.859 36.184 1.00 29.92 103 SER A N 1
ATOM 803 C CA . SER A 1 104 ? 0.325 39.496 35.234 1.00 28.95 103 SER A CA 1
ATOM 804 C C . SER A 1 104 ? 1.163 40.395 34.317 1.00 31.27 103 SER A C 1
ATOM 805 O O . SER A 1 104 ? 2.313 40.730 34.668 1.00 29.01 103 SER A O 1
ATOM 808 N N . PRO A 1 105 ? 0.629 40.753 33.121 1.00 32.42 104 PRO A N 1
ATOM 809 C CA . PRO A 1 105 ? 1.342 41.638 32.198 1.00 32.72 104 PRO A CA 1
ATOM 810 C C . PRO A 1 105 ? 1.809 42.943 32.850 1.00 31.23 104 PRO A C 1
ATOM 811 O O . PRO A 1 105 ? 1.152 43.445 33.782 1.00 31.91 104 PRO A O 1
ATOM 815 N N . TYR A 1 106 ? 2.953 43.439 32.387 1.00 29.38 105 TYR A N 1
ATOM 816 C CA . TYR A 1 106 ? 3.598 44.637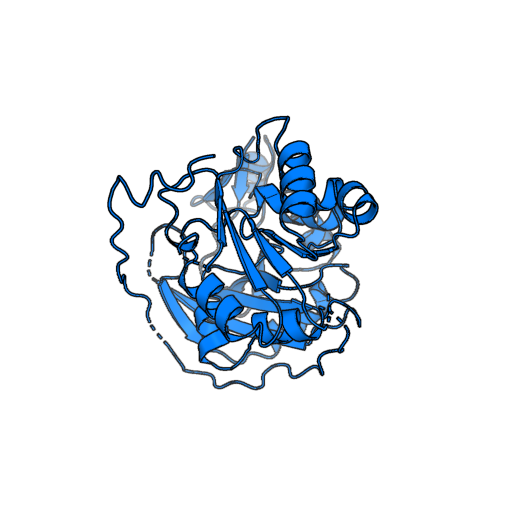 32.935 1.00 28.50 105 TYR A CA 1
ATOM 817 C C . TYR A 1 106 ? 2.687 45.842 33.108 1.00 26.85 105 TYR A C 1
ATOM 818 O O . TYR A 1 106 ? 2.663 46.441 34.183 1.00 26.94 105 TYR A O 1
ATOM 827 N N . ALA A 1 107 ? 1.965 46.204 32.047 1.00 27.09 106 ALA A N 1
ATOM 828 C CA . ALA A 1 107 ? 1.054 47.366 32.086 1.00 27.99 106 ALA A CA 1
ATOM 829 C C . ALA A 1 107 ? 0.020 47.230 33.192 1.00 25.93 106 ALA A C 1
ATOM 830 O O . ALA A 1 107 ? -0.259 48.195 33.916 1.00 26.43 106 ALA A O 1
ATOM 832 N N . ALA A 1 108 ? -0.516 46.025 33.347 1.00 27.80 107 ALA A N 1
ATOM 833 C CA . ALA A 1 108 ? -1.489 45.734 34.402 1.00 27.69 107 ALA A CA 1
ATOM 834 C C . ALA A 1 108 ? -0.843 45.901 35.779 1.00 29.14 107 ALA A C 1
ATOM 835 O O . ALA A 1 108 ? -1.446 46.521 36.671 1.00 31.98 107 ALA A O 1
ATOM 837 N N . CYS A 1 109 ? 0.371 45.353 35.955 1.00 29.94 108 CYS A N 1
ATOM 838 C CA . CYS A 1 109 ? 1.106 45.472 37.230 1.00 30.08 108 CYS A CA 1
ATOM 839 C C . CYS A 1 109 ? 1.343 46.929 37.589 1.00 27.16 108 CYS A C 1
ATOM 840 O O . CYS A 1 109 ? 1.119 47.332 38.744 1.00 27.89 108 CYS A O 1
ATOM 843 N N . GLU A 1 110 ? 1.793 47.713 36.606 1.00 28.23 109 GLU A N 1
ATOM 844 C CA . GLU A 1 110 ? 2.073 49.140 36.825 1.00 26.17 109 GLU A CA 1
ATOM 845 C C . GLU A 1 110 ? 0.820 49.959 37.088 1.00 27.38 109 GLU A C 1
ATOM 846 O O . GLU A 1 110 ? 0.871 50.876 37.897 1.00 28.97 109 GLU A O 1
ATOM 852 N N . LEU A 1 111 ? -0.278 49.631 36.405 1.00 28.08 110 LEU A N 1
ATOM 853 C CA . LEU A 1 111 ? -1.577 50.304 36.619 1.00 26.94 110 LEU A CA 1
ATOM 854 C C . LEU A 1 111 ? -2.093 50.067 38.052 1.00 28.76 110 LEU A C 1
ATOM 855 O O . LEU A 1 111 ? -2.622 50.977 38.680 1.00 30.61 110 LEU A O 1
ATOM 860 N N . CYS A 1 112 ? -1.937 48.840 38.534 1.00 27.99 111 CYS A N 1
ATOM 861 C CA . CYS A 1 112 ? -2.299 48.466 39.888 1.00 30.76 111 CYS A CA 1
ATOM 862 C C . CYS A 1 112 ? -1.364 49.028 40.957 1.00 31.85 111 CYS A C 1
ATOM 863 O O . CYS A 1 112 ? -1.833 49.343 42.056 1.00 30.48 111 CYS A O 1
ATOM 866 N N . PHE A 1 113 ? -0.065 49.140 40.640 1.00 31.33 112 PHE A N 1
ATOM 867 C CA . PHE A 1 113 ? 0.944 49.600 41.603 1.00 31.52 112 PHE A CA 1
ATOM 868 C C . PHE A 1 113 ? 0.854 51.077 41.966 1.00 31.55 112 PHE A C 1
ATOM 869 O O . PHE A 1 113 ? 1.141 51.455 43.111 1.00 32.42 112 PHE A O 1
ATOM 877 N N . ASP A 1 114 ? 0.474 51.901 40.993 1.00 31.23 113 ASP A N 1
ATOM 878 C CA . ASP A 1 114 ? 0.367 53.362 41.164 1.00 31.45 113 ASP A CA 1
ATOM 879 C C . ASP A 1 114 ? -1.081 53.646 41.549 1.00 31.45 113 ASP A C 1
ATOM 880 O O . ASP A 1 114 ? -2.003 53.412 40.762 1.00 32.25 113 ASP A O 1
ATOM 885 N N . LYS A 1 115 ? -1.258 54.167 42.760 1.00 29.83 114 LYS A N 1
ATOM 886 C CA . LYS A 1 115 ? -2.587 54.451 43.315 1.00 31.80 114 LYS A CA 1
ATOM 887 C C . LYS A 1 115 ? -3.395 55.441 42.470 1.00 28.97 114 LYS A C 1
ATOM 888 O O . LYS A 1 115 ? -4.622 55.329 42.399 1.00 30.02 114 LYS A O 1
ATOM 894 N N . TYR A 1 116 ? -2.715 56.385 41.817 1.00 28.31 115 TYR A 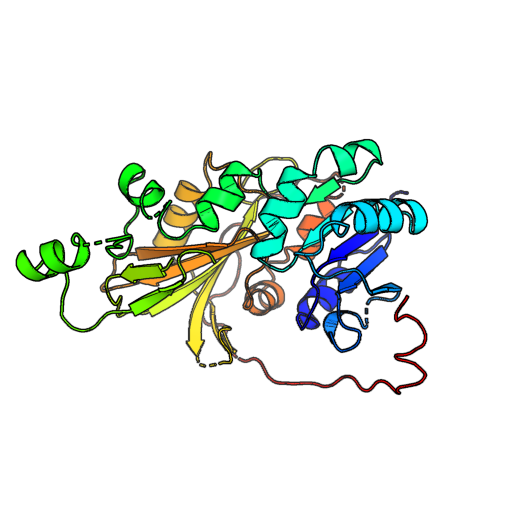N 1
ATOM 895 C CA . TYR A 1 116 ? -3.396 57.370 40.992 1.00 28.26 115 TYR A CA 1
ATOM 896 C C . TYR A 1 116 ? -3.912 56.764 39.692 1.00 28.37 115 TYR A C 1
ATOM 897 O O . TYR A 1 116 ? -5.046 57.064 39.320 1.00 27.44 115 TYR A O 1
ATOM 906 N N . THR A 1 117 ? -3.088 55.956 39.008 1.00 28.45 116 THR A N 1
ATOM 907 C CA A THR A 1 117 ? -3.519 55.304 37.749 0.50 29.19 116 THR A CA 1
ATOM 908 C CA B THR A 1 117 ? -3.499 55.281 37.758 0.50 28.94 116 THR A CA 1
ATOM 909 C C . THR A 1 117 ? -4.654 54.312 38.047 1.00 27.90 116 THR A C 1
ATOM 910 O O . THR A 1 117 ? -5.607 54.200 37.269 1.00 28.34 116 THR A O 1
ATOM 925 N N . TYR A 1 119 ? -6.898 54.684 40.429 1.00 26.93 118 TYR A N 1
ATOM 926 C CA . TYR A 1 119 ? -8.052 55.580 40.596 1.00 28.18 118 TYR A CA 1
ATOM 927 C C . TYR A 1 119 ? -8.656 55.988 39.257 1.00 26.49 118 TYR A C 1
ATOM 928 O O . TYR A 1 119 ? -9.885 55.940 39.090 1.00 22.77 118 TYR A O 1
ATOM 937 N N . GLU A 1 120 ? -7.788 56.391 38.322 1.00 25.68 119 GLU A N 1
ATOM 938 C CA . GLU A 1 120 ? -8.202 56.795 36.966 1.00 24.61 119 GLU A CA 1
ATOM 939 C C . GLU A 1 120 ? -8.895 55.620 36.256 1.00 25.44 119 GLU A C 1
ATOM 940 O O . GLU A 1 120 ? -9.911 55.823 35.611 1.00 22.49 119 GLU A O 1
ATOM 946 N N . TYR A 1 121 ? -8.344 54.404 36.388 1.00 26.59 120 TYR A N 1
ATOM 947 C CA . TYR A 1 121 ? -8.967 53.182 35.821 1.00 27.21 120 TYR A CA 1
ATOM 948 C C . TYR A 1 121 ? -10.412 53.011 36.339 1.00 28.30 120 TYR A C 1
ATOM 949 O O . TYR A 1 121 ? -11.330 52.829 35.550 1.00 26.86 120 TYR A O 1
ATOM 958 N N . CYS A 1 122 ? -10.583 53.137 37.656 1.00 27.22 121 CYS A N 1
ATOM 959 C CA . CYS A 1 122 ? -11.889 53.024 38.326 1.00 26.48 121 CYS A CA 1
ATOM 960 C C . CYS A 1 122 ? -12.894 54.052 37.807 1.00 25.72 121 CYS A C 1
ATOM 961 O O . CYS A 1 122 ? -14.037 53.702 37.515 1.00 27.35 121 CYS A O 1
ATOM 964 N N . LEU A 1 123 ? -12.458 55.309 37.701 1.00 25.42 122 LEU A N 1
ATOM 965 C CA . LEU A 1 123 ? -13.295 56.384 37.142 1.00 25.36 122 LEU A CA 1
ATOM 966 C C . LEU A 1 123 ? -13.766 56.038 35.711 1.00 24.35 122 LEU A C 1
ATOM 967 O O . LEU A 1 123 ? -14.924 56.246 35.380 1.00 25.40 122 LEU A O 1
ATOM 972 N N . ARG A 1 124 ? -12.869 55.495 34.890 1.00 25.53 123 ARG A N 1
ATOM 973 C CA . ARG A 1 124 ? -13.214 55.074 33.516 1.00 27.38 123 ARG A CA 1
ATOM 974 C C . ARG A 1 124 ? -14.177 53.888 33.469 1.00 27.58 123 ARG A C 1
ATOM 975 O O . ARG A 1 124 ? -15.054 53.840 32.612 1.00 28.17 123 ARG A O 1
ATOM 983 N N . GLN A 1 125 ? -13.982 52.940 34.379 1.00 26.59 124 GLN A N 1
ATOM 984 C CA . GLN A 1 125 ? -14.760 51.702 34.421 1.00 29.13 124 GLN A CA 1
ATOM 985 C C . GLN A 1 125 ? -16.061 51.788 35.200 1.00 28.92 124 GLN A C 1
ATOM 986 O O . GLN A 1 125 ? -16.850 50.854 35.127 1.00 32.67 124 GLN A O 1
ATOM 992 N N . GLY A 1 126 ? -16.297 52.883 35.923 1.00 27.79 125 GLY A N 1
ATOM 993 C CA . GLY A 1 126 ? -17.490 53.023 36.757 1.00 27.34 125 GLY A CA 1
ATOM 994 C C . GLY A 1 126 ? -17.425 52.254 38.075 1.00 28.28 125 GLY A C 1
ATOM 995 O O . GLY A 1 126 ? -18.460 51.912 38.639 1.00 29.44 125 GLY A O 1
ATOM 996 N N . ILE A 1 127 ? -16.218 52.001 38.583 1.00 31.25 126 ILE A N 1
ATOM 997 C CA . ILE A 1 127 ? -16.008 51.285 39.854 1.00 31.54 126 ILE A CA 1
ATOM 998 C C . ILE A 1 127 ? -15.848 52.330 40.964 1.00 32.82 126 ILE A C 1
ATOM 999 O O . ILE A 1 127 ? -15.012 53.229 40.840 1.00 33.52 126 ILE A O 1
ATOM 1004 N N . ALA A 1 128 ? -16.619 52.206 42.054 1.00 32.82 127 ALA A N 1
ATOM 1005 C CA . ALA A 1 128 ? -16.510 53.145 43.182 1.00 31.26 127 ALA A CA 1
ATOM 1006 C C . ALA A 1 128 ? -15.105 53.079 43.781 1.00 31.66 127 ALA A C 1
ATOM 1007 O O . ALA A 1 128 ? -14.486 52.012 43.854 1.00 29.86 127 ALA A O 1
ATOM 1009 N N . HIS A 1 129 ? -14.594 54.243 44.159 1.00 33.32 128 HIS A N 1
ATOM 1010 C CA . HIS A 1 129 ? -13.226 54.388 44.667 1.00 34.85 128 HIS A CA 1
ATOM 1011 C C . HIS A 1 129 ? -13.158 55.696 45.415 1.00 34.36 128 HIS A C 1
ATOM 1012 O O . HIS A 1 129 ? -13.805 56.654 45.011 1.00 32.24 128 HIS A O 1
ATOM 1019 N N . ALA A 1 130 ? -12.366 55.738 46.486 1.00 36.43 129 ALA A N 1
ATOM 1020 C CA . ALA A 1 130 ? -12.160 56.966 47.263 1.00 36.44 129 ALA A CA 1
ATOM 1021 C C . ALA A 1 130 ? -11.584 58.077 46.364 1.00 37.13 129 ALA A C 1
ATOM 1022 O O . ALA A 1 130 ? -10.644 57.819 45.591 1.00 35.65 129 ALA A O 1
ATOM 1024 N N . ARG A 1 131 ? -12.178 59.277 46.434 1.00 35.81 130 ARG A N 1
ATOM 1025 C CA . ARG A 1 131 ? -11.672 60.447 45.717 1.00 36.45 130 ARG A CA 1
ATOM 1026 C C . ARG A 1 131 ? -10.195 60.605 46.065 1.00 35.90 130 ARG A C 1
ATOM 1027 O O . ARG A 1 131 ? -9.843 60.612 47.236 1.00 34.51 130 ARG A O 1
ATOM 1035 N N . THR A 1 132 ? -9.359 60.706 45.039 1.00 36.20 131 THR A N 1
ATOM 1036 C CA . THR A 1 132 ? -7.911 60.716 45.179 1.00 35.75 131 THR A CA 1
ATOM 1037 C C . THR A 1 132 ? -7.328 61.881 44.420 1.00 35.50 131 THR A C 1
ATOM 1038 O O . THR A 1 132 ? -7.779 62.176 43.313 1.00 35.63 131 THR A O 1
ATOM 1042 N N . TYR A 1 133 ? -6.320 62.521 45.020 1.00 36.70 132 TYR A N 1
ATOM 1043 C CA . TYR A 1 133 ? -5.685 63.724 44.470 1.00 38.12 132 TYR A CA 1
ATOM 1044 C C . TYR A 1 133 ? -4.164 63.532 44.382 1.00 40.45 132 TYR A C 1
ATOM 1045 O O . TYR A 1 133 ? -3.541 63.100 45.360 1.00 40.11 132 TYR A O 1
ATOM 1054 N N . ALA A 1 134 ? -3.602 63.805 43.198 1.00 43.57 133 ALA A N 1
ATOM 1055 C CA . ALA A 1 134 ? -2.149 63.715 42.915 1.00 46.13 133 ALA A CA 1
ATOM 1056 C C . ALA A 1 134 ? -1.410 65.067 43.078 1.00 49.70 133 ALA A C 1
ATOM 1057 O O . ALA A 1 134 ? -0.176 65.088 43.088 1.00 51.81 133 ALA A O 1
ATOM 1059 N N . THR A 1 135 ? -2.158 66.174 43.174 1.00 51.53 134 THR A N 1
ATOM 1060 C CA . THR A 1 135 ? -1.607 67.519 43.385 1.00 53.99 134 THR A CA 1
ATOM 1061 C C . THR A 1 135 ? -2.271 68.159 44.614 1.00 54.82 134 THR A C 1
ATOM 1062 O O . THR A 1 135 ? -3.376 67.767 45.020 1.00 54.62 134 THR A O 1
ATOM 1074 N N . ALA A 1 137 ? -3.124 71.387 44.822 1.00 53.13 136 ALA A N 1
ATOM 1075 C CA . ALA A 1 137 ? -4.152 72.319 44.313 1.00 52.75 136 ALA A CA 1
ATOM 1076 C C . ALA A 1 137 ? -5.527 71.670 44.190 1.00 52.09 136 ALA A C 1
ATOM 1077 O O . ALA A 1 137 ? -6.513 72.231 44.678 1.00 50.74 136 ALA A O 1
ATOM 1079 N N . SER A 1 138 ? -5.567 70.488 43.556 1.00 52.78 137 SER A N 1
ATOM 1080 C CA . SER A 1 138 ? -6.816 69.722 43.343 1.00 51.89 137 SER A CA 1
ATOM 1081 C C . SER A 1 138 ? -7.473 69.275 44.652 1.00 51.83 137 SER A C 1
ATOM 1082 O O . SER A 1 138 ? -8.708 69.236 44.729 1.00 52.68 137 SER A O 1
ATOM 1085 N N . PHE A 1 139 ? -6.656 68.943 45.659 1.00 51.17 138 PHE A N 1
ATOM 1086 C CA . PHE A 1 139 ? -7.154 68.601 47.001 1.00 50.74 138 PHE A CA 1
ATOM 1087 C C . PHE A 1 139 ? -7.797 69.818 47.684 1.00 51.77 138 PHE A C 1
ATOM 1088 O O . PHE A 1 139 ? -8.849 69.685 48.316 1.00 52.43 138 PHE A O 1
ATOM 1096 N N . GLU A 1 140 ? -7.145 70.981 47.573 1.00 52.94 139 GLU A N 1
ATOM 1097 C CA . GLU A 1 140 ? -7.659 72.253 48.127 1.00 52.98 139 GLU A CA 1
ATOM 1098 C C . GLU A 1 140 ? -8.970 72.664 47.425 1.00 52.84 139 GLU A C 1
ATOM 1099 O O . GLU A 1 140 ? -9.923 73.075 48.095 1.00 51.42 139 GLU A O 1
ATOM 1101 N N . GLU A 1 141 ? -8.993 72.539 46.090 1.00 53.40 140 GLU A N 1
ATOM 1102 C CA . GLU A 1 141 ? -10.193 72.777 45.260 1.00 53.89 140 GLU A CA 1
ATOM 1103 C C . GLU A 1 141 ? -11.358 71.901 45.726 1.00 53.11 140 GLU A C 1
ATOM 1104 O O . GLU A 1 141 ? -12.462 72.406 45.962 1.00 52.66 140 GLU A O 1
ATOM 1110 N N . ALA A 1 142 ? -11.084 70.603 45.864 1.00 51.97 141 ALA A N 1
ATOM 1111 C CA . ALA A 1 142 ? -12.077 69.616 46.322 1.00 52.63 141 ALA A CA 1
ATOM 1112 C C . ALA A 1 142 ? -12.610 69.906 47.729 1.00 53.18 141 ALA A C 1
ATOM 1113 O O . ALA A 1 142 ? -13.799 69.692 47.988 1.00 53.89 141 ALA A O 1
ATOM 1115 N N . LEU A 1 143 ? -11.726 70.350 48.630 1.00 53.49 142 LEU A N 1
ATOM 1116 C CA . LEU A 1 143 ? -12.129 70.776 49.984 1.00 53.78 142 LEU A CA 1
ATOM 1117 C C . LEU A 1 143 ? -13.013 72.024 49.872 1.00 53.62 142 LEU A C 1
ATOM 1118 O O . LEU A 1 143 ? -14.044 72.100 50.540 1.00 52.96 142 LEU A O 1
ATOM 1123 N N . ALA A 1 144 ? -12.590 72.974 49.026 1.00 53.78 143 ALA A N 1
ATOM 1124 C CA . ALA A 1 144 ? -13.325 74.228 48.758 1.00 54.21 143 ALA A CA 1
ATOM 1125 C C . ALA A 1 144 ? -14.739 73.985 48.221 1.00 53.91 143 ALA A C 1
ATOM 1126 O O . ALA A 1 144 ? -15.675 74.679 48.623 1.00 53.96 143 ALA A O 1
ATOM 1128 N N . ALA A 1 145 ? -14.878 72.998 47.330 1.00 53.37 144 ALA A N 1
ATOM 1129 C CA . ALA A 1 145 ? -16.182 72.613 46.758 1.00 53.16 144 ALA A CA 1
ATOM 1130 C C . ALA A 1 145 ? -17.004 71.617 47.623 1.00 53.31 144 ALA A C 1
ATOM 1131 O O . ALA A 1 145 ? -18.095 71.207 47.208 1.00 53.74 144 ALA A O 1
ATOM 1133 N N . GLY A 1 146 ? -16.500 71.230 48.803 1.00 52.88 145 GLY A N 1
ATOM 1134 C CA . GLY A 1 146 ? -17.172 70.254 49.676 1.00 52.73 145 GLY A CA 1
ATOM 1135 C C . GLY A 1 146 ? -17.147 68.815 49.162 1.00 52.81 145 GLY A C 1
ATOM 1136 O O . GLY A 1 146 ? -17.873 67.963 49.675 1.00 52.39 145 GLY A O 1
ATOM 1137 N N . GLU A 1 147 ? -16.292 68.541 48.173 1.00 53.12 146 GLU A N 1
ATOM 1138 C CA . GLU A 1 147 ? -16.163 67.219 47.553 1.00 53.65 146 GLU A CA 1
ATOM 1139 C C . GLU A 1 147 ? -15.419 66.239 48.468 1.00 53.28 146 GLU A C 1
ATOM 1140 O O . GLU A 1 147 ? -15.549 65.031 48.292 1.00 53.03 146 GLU A O 1
ATOM 1146 N N . VAL A 1 148 ? -14.633 66.766 49.416 1.00 54.09 147 VAL A N 1
ATOM 1147 C CA . VAL A 1 148 ? -13.916 65.974 50.434 1.00 55.73 147 VAL A CA 1
ATOM 1148 C C . VAL A 1 148 ? -13.920 66.685 51.802 1.00 57.41 147 VAL A C 1
ATOM 1149 O O . VAL A 1 148 ? -13.753 67.910 51.869 1.00 57.01 147 VAL A O 1
ATOM 1153 N N . GLN A 1 149 ? -14.104 65.899 52.868 1.00 59.50 148 GLN A N 1
ATOM 1154 C CA . GLN A 1 149 ? -14.178 66.399 54.255 1.00 61.59 148 GLN A CA 1
ATOM 1155 C C . GLN A 1 149 ? -12.805 66.435 54.955 1.00 62.45 148 GLN A C 1
ATOM 1156 O O . GLN A 1 149 ? -11.831 65.850 54.477 1.00 62.21 148 GLN A O 1
ATOM 1158 N N . LEU A 1 150 ? -12.777 67.118 56.103 1.00 63.61 149 LEU A N 1
ATOM 1159 C CA . LEU A 1 150 ? -11.570 67.359 56.926 1.00 63.29 149 LEU A CA 1
ATOM 1160 C C . LEU A 1 150 ? -10.640 66.167 57.221 1.00 62.77 149 LEU A C 1
ATOM 1161 O O . LEU A 1 150 ? -9.443 66.281 56.942 1.00 63.50 149 LEU A O 1
ATOM 1163 N N . PRO A 1 151 ? -11.168 65.038 57.775 1.00 62.14 150 PRO A N 1
ATOM 1164 C CA . PRO A 1 151 ? -10.289 63.879 58.056 1.00 61.81 150 PRO A CA 1
ATOM 1165 C C . PRO A 1 151 ? -9.907 63.156 56.749 1.00 62.52 150 PRO A C 1
ATOM 1166 O O . PRO A 1 151 ? -10.789 62.838 55.940 1.00 62.52 150 PRO A O 1
ATOM 1170 N N . VAL A 1 152 ? -8.606 62.904 56.569 1.00 62.36 151 VAL A N 1
ATOM 1171 C CA . VAL A 1 152 ? -8.042 62.356 55.322 1.00 61.56 151 VAL A CA 1
ATOM 1172 C C . VAL A 1 152 ? -6.844 61.404 55.513 1.00 62.16 151 VAL A C 1
ATOM 1173 O O . VAL A 1 152 ? -6.096 61.530 56.489 1.00 63.60 151 VAL A O 1
ATOM 1177 N N . PHE A 1 153 ? -6.693 60.452 54.583 1.00 61.12 152 PHE A N 1
ATOM 1178 C CA . PHE A 1 153 ? -5.518 59.573 54.517 1.00 59.88 152 PHE A CA 1
ATOM 1179 C C . PHE A 1 153 ? -4.554 60.188 53.503 1.00 58.09 152 PHE A C 1
ATOM 1180 O O . PHE A 1 153 ? -4.983 60.593 52.417 1.00 57.26 152 PHE A O 1
ATOM 1188 N N . VAL A 1 154 ? -3.279 60.296 53.882 1.00 56.12 153 VAL A N 1
ATOM 1189 C CA . VAL A 1 154 ? -2.197 60.665 52.971 1.00 54.50 153 VAL A CA 1
ATOM 1190 C C . VAL A 1 154 ? -1.360 59.376 52.873 1.00 55.96 153 VAL A C 1
ATOM 1191 O O . VAL A 1 154 ? -0.832 58.894 53.890 1.00 57.71 153 VAL A O 1
ATOM 1195 N N . LYS A 1 155 ? -1.288 58.812 51.663 1.00 54.22 154 LYS A N 1
ATOM 1196 C CA . LYS A 1 155 ? -0.546 57.582 51.370 1.00 51.64 154 LYS A CA 1
ATOM 1197 C C . LYS A 1 155 ? 0.593 57.891 50.393 1.00 50.85 154 LYS A C 1
ATOM 1198 O O . LYS A 1 155 ? 0.580 58.946 49.752 1.00 52.25 154 LYS A O 1
ATOM 1204 N N . PRO A 1 156 ? 1.597 56.989 50.280 1.00 50.27 155 PRO A N 1
ATOM 1205 C CA . PRO A 1 156 ? 2.600 57.176 49.213 1.00 49.79 155 PRO A CA 1
ATOM 1206 C C . PRO A 1 156 ? 1.901 56.780 47.901 1.00 48.19 155 PRO A C 1
ATOM 1207 O O . PRO A 1 156 ? 0.990 55.966 47.935 1.00 45.04 155 PRO A O 1
ATOM 1211 N N . ARG A 1 157 ? 2.309 57.345 46.776 1.00 47.99 156 ARG A N 1
ATOM 1212 C CA . ARG A 1 157 ? 1.627 57.075 45.504 1.00 48.77 156 ARG A CA 1
ATOM 1213 C C . ARG A 1 157 ? 1.741 55.617 45.020 1.00 50.55 156 ARG A C 1
ATOM 1214 O O . ARG A 1 157 ? 0.759 55.039 44.546 1.00 48.87 156 ARG A O 1
ATOM 1222 N N . ASN A 1 158 ? 2.934 55.044 45.155 1.00 53.71 157 ASN A N 1
ATOM 1223 C CA . ASN A 1 158 ? 3.212 53.672 44.736 1.00 55.35 157 ASN A CA 1
ATOM 1224 C C . ASN A 1 158 ? 2.996 52.653 45.867 1.00 57.45 157 ASN A C 1
ATOM 1225 O O . ASN A 1 158 ? 3.329 52.926 47.024 1.00 56.46 157 ASN A O 1
ATOM 1230 N N . GLY A 1 159 ? 2.420 51.494 45.511 1.00 60.51 158 GLY A N 1
ATOM 1231 C CA . GLY A 1 159 ? 2.116 50.390 46.439 1.00 62.20 158 GLY A CA 1
ATOM 1232 C C . GLY A 1 159 ? 0.636 50.325 46.796 1.00 63.79 158 GLY A C 1
ATOM 1233 O O . GLY A 1 159 ? -0.240 50.397 45.922 1.00 65.24 158 GLY A O 1
ATOM 1234 N N . ASP A 1 183 ? 6.835 61.557 45.822 1.00 63.77 182 ASP A N 1
ATOM 1235 C CA . ASP A 1 183 ? 5.461 61.726 45.352 1.00 63.29 182 ASP A CA 1
ATOM 1236 C C . ASP A 1 183 ? 4.451 60.896 46.184 1.00 60.79 182 ASP A C 1
ATOM 1237 O O . ASP A 1 183 ? 4.644 59.697 46.429 1.00 59.28 182 ASP A O 1
ATOM 1242 N N . LEU A 1 184 ? 3.394 61.569 46.636 1.00 58.68 183 LEU A N 1
ATOM 1243 C CA . LEU A 1 184 ? 2.332 60.982 47.465 1.00 57.17 183 LEU A CA 1
ATOM 1244 C C . LEU A 1 184 ? 0.951 61.278 46.855 1.00 54.92 183 LEU A C 1
ATOM 1245 O O . LEU A 1 184 ? 0.836 61.926 45.800 1.00 52.11 183 LEU A O 1
ATOM 1250 N N . ILE A 1 185 ? -0.078 60.741 47.505 1.00 53.47 184 ILE A N 1
ATOM 1251 C CA . ILE A 1 185 ? -1.476 61.043 47.187 1.00 53.15 184 ILE A CA 1
ATOM 1252 C C . ILE A 1 185 ? -2.244 61.319 48.484 1.00 52.26 184 ILE A C 1
ATOM 1253 O O . ILE A 1 185 ? -1.858 60.833 49.554 1.00 51.77 184 ILE A O 1
ATOM 1258 N N . VAL A 1 186 ? -3.309 62.108 48.364 1.00 50.81 185 VAL A N 1
ATOM 1259 C CA . VAL A 1 186 ? -4.254 62.359 49.458 1.00 50.73 185 VAL A CA 1
ATOM 1260 C C . VAL A 1 186 ? -5.571 61.778 48.959 1.00 50.89 185 VAL A C 1
ATOM 1261 O O . VAL A 1 186 ? -5.869 61.871 47.763 1.00 50.11 185 VAL A O 1
ATOM 1265 N N . GLN A 1 187 ? -6.333 61.148 49.851 1.00 52.15 186 GLN A N 1
ATOM 1266 C CA . GLN A 1 187 ? -7.623 60.590 49.470 1.00 54.70 186 GLN A CA 1
ATOM 1267 C C . GLN A 1 187 ? -8.664 60.534 50.582 1.00 54.31 186 GLN A C 1
ATOM 1268 O O . GLN A 1 187 ? -8.327 60.452 51.764 1.00 55.55 186 GLN A O 1
ATOM 1274 N N . GLU A 1 188 ? -9.925 60.540 50.145 1.00 53.65 187 GLU A N 1
ATOM 1275 C CA . GLU A 1 188 ? -11.124 60.484 50.981 1.00 53.19 187 GLU A CA 1
ATOM 1276 C C . GLU A 1 188 ? -11.017 59.336 51.984 1.00 52.89 187 GLU A C 1
ATOM 1277 O O . GLU A 1 188 ? -10.692 58.211 51.590 1.00 52.74 187 GLU A O 1
ATOM 1283 N N . LEU A 1 189 ? -11.254 59.640 53.266 1.00 52.83 188 LEU A N 1
ATOM 1284 C CA . LEU A 1 189 ? -11.215 58.642 54.345 1.00 52.23 188 LEU A CA 1
ATOM 1285 C C . LEU A 1 189 ? -12.491 57.802 54.271 1.00 52.01 188 LEU A C 1
ATOM 1286 O O . LEU A 1 189 ? -13.585 58.290 54.573 1.00 50.84 188 LEU A O 1
ATOM 1288 N N . LEU A 1 190 ? -12.337 56.554 53.828 1.00 53.66 189 LEU A N 1
ATOM 1289 C CA . LEU A 1 190 ? -13.446 55.611 53.694 1.00 54.86 189 LEU A CA 1
ATOM 1290 C C . LEU A 1 190 ? -13.669 54.964 55.069 1.00 54.89 189 LEU A C 1
ATOM 1291 O O . LEU A 1 190 ? -12.735 54.398 55.663 1.00 56.44 189 LEU A O 1
ATOM 1293 N N . VAL A 1 191 ? -14.892 55.084 55.574 1.00 52.97 190 VAL A N 1
ATOM 1294 C CA . VAL A 1 191 ? -15.274 54.530 56.861 1.00 52.58 190 VAL A CA 1
ATOM 1295 C C . VAL A 1 191 ? -16.283 53.432 56.543 1.00 51.33 190 VAL A C 1
ATOM 1296 O O . VAL A 1 191 ? -17.380 53.715 56.041 1.00 50.95 190 VAL A O 1
ATOM 1300 N N . GLY A 1 192 ? -15.890 52.183 56.800 1.00 48.63 191 GLY A N 1
ATOM 1301 C CA . GLY A 1 192 ? -16.754 51.032 56.530 1.00 46.78 191 GLY A CA 1
ATOM 1302 C C . GLY A 1 192 ? -16.087 49.694 56.792 1.00 44.45 191 GLY A C 1
ATOM 1303 O O . GLY A 1 192 ? -14.974 49.646 57.341 1.00 45.25 191 GLY A O 1
ATOM 1304 N N . GLN A 1 193 ? -16.763 48.609 56.409 1.00 40.85 192 GLN A N 1
ATOM 1305 C CA . GLN A 1 193 ? -16.224 47.266 56.620 1.00 38.61 192 GLN A CA 1
ATOM 1306 C C . GLN A 1 193 ? -15.231 46.952 55.514 1.00 35.95 192 GLN A C 1
ATOM 1307 O O . GLN A 1 193 ? -15.618 46.903 54.346 1.00 33.26 192 GLN A O 1
ATOM 1313 N N . GLU A 1 194 ? -13.969 46.735 55.894 1.00 35.38 193 GLU A N 1
ATOM 1314 C CA . GLU A 1 194 ? -12.898 46.409 54.944 1.00 34.75 193 GLU A CA 1
ATOM 1315 C C . GLU A 1 194 ? -12.956 44.924 54.594 1.00 32.54 193 GLU A C 1
ATOM 1316 O O . GLU A 1 194 ? -13.139 44.088 55.486 1.00 30.51 193 GLU A O 1
ATOM 1322 N N . LEU A 1 195 ? -12.837 44.620 53.296 1.00 29.91 194 LEU A N 1
ATOM 1323 C CA . LEU A 1 195 ? -12.910 43.262 52.761 1.00 28.71 194 LEU A CA 1
ATOM 1324 C C . LEU A 1 195 ? -11.615 42.938 52.012 1.00 29.45 194 LEU A C 1
ATOM 1325 O O . LEU A 1 195 ? -11.121 43.752 51.228 1.00 29.47 194 LEU A O 1
ATOM 1330 N N . GLY A 1 196 ? -11.068 41.755 52.283 1.00 28.74 195 GLY A N 1
ATOM 1331 C CA . GLY A 1 196 ? -9.832 41.260 51.641 1.00 28.71 195 GLY A CA 1
ATOM 1332 C C . GLY A 1 196 ? -10.245 40.082 50.777 1.00 30.20 195 GLY A C 1
ATOM 1333 O O . GLY A 1 196 ? -10.656 39.045 51.309 1.00 32.67 195 GLY A O 1
ATOM 1334 N N . VAL A 1 197 ? -10.170 40.253 49.457 1.00 29.82 196 VAL A N 1
ATOM 1335 C CA . VAL A 1 197 ? -10.605 39.239 48.501 1.00 28.85 196 VAL A CA 1
ATOM 1336 C C . VAL A 1 197 ? -9.405 38.585 47.811 1.00 32.76 196 VAL A C 1
ATOM 1337 O O . VAL A 1 197 ? -8.608 39.275 47.161 1.00 28.45 196 VAL A O 1
ATOM 1341 N N . ASP A 1 198 ? -9.289 37.262 47.980 1.00 32.05 197 ASP A N 1
ATOM 1342 C CA . ASP A 1 198 ? -8.265 36.445 47.309 1.00 30.64 197 ASP A CA 1
ATOM 1343 C C . ASP A 1 198 ? -8.932 35.975 46.035 1.00 29.93 197 ASP A C 1
ATOM 1344 O O . ASP A 1 198 ? -10.113 35.612 46.061 1.00 29.42 197 ASP A O 1
ATOM 1349 N N . ALA A 1 199 ? -8.205 36.035 44.919 1.00 28.78 198 ALA A N 1
ATOM 1350 C CA . ALA A 1 199 ? -8.732 35.590 43.623 1.00 28.24 198 ALA A CA 1
ATOM 1351 C C . ALA A 1 199 ? -7.645 34.902 42.830 1.00 27.23 198 ALA A C 1
ATOM 1352 O O . ALA A 1 199 ? -6.479 35.284 42.918 1.00 27.37 198 ALA A O 1
ATOM 1354 N N . TYR A 1 200 ? -8.030 33.860 42.095 1.00 28.71 199 TYR A N 1
ATOM 1355 C CA . TYR A 1 200 ? -7.114 33.112 41.244 1.00 28.41 199 TYR A CA 1
ATOM 1356 C C . TYR A 1 200 ? -7.663 33.100 39.829 1.00 27.50 199 TYR A C 1
ATOM 1357 O O . TYR A 1 200 ? -8.810 32.721 39.630 1.00 25.86 199 TYR A O 1
ATOM 1366 N N . VAL A 1 201 ? -6.846 33.539 38.875 1.00 27.57 200 VAL A N 1
ATOM 1367 C CA . VAL A 1 201 ? -7.175 33.493 37.452 1.00 29.02 200 VAL A CA 1
ATOM 1368 C C . VAL A 1 201 ? -6.271 32.412 36.854 1.00 27.98 200 VAL A C 1
ATOM 1369 O O . VAL A 1 201 ? -5.025 32.493 36.943 1.00 31.68 200 VAL A O 1
ATOM 1373 N N . ASP A 1 202 ? -6.909 31.413 36.253 1.00 28.27 201 ASP A N 1
ATOM 1374 C CA . ASP A 1 202 ? -6.242 30.246 35.682 1.00 28.11 201 ASP A CA 1
ATOM 1375 C C . ASP A 1 202 ? -5.234 30.678 34.633 1.00 28.94 201 ASP A C 1
ATOM 1376 O O . ASP A 1 202 ? -5.571 31.493 33.775 1.00 27.50 201 ASP A O 1
ATOM 1381 N N . LEU A 1 203 ? -4.009 30.149 34.719 1.00 28.83 202 LEU A N 1
ATOM 1382 C CA . LEU A 1 203 ? -2.931 30.563 33.816 1.00 29.47 202 LEU A CA 1
ATOM 1383 C C . LEU A 1 203 ? -3.079 30.077 32.375 1.00 32.54 202 LEU A C 1
ATOM 1384 O O . LEU A 1 203 ? -2.410 30.625 31.496 1.00 35.18 202 LEU A O 1
ATOM 1389 N N . ILE A 1 204 ? -3.920 29.060 32.141 1.00 32.03 203 ILE A N 1
ATOM 1390 C CA A ILE A 1 204 ? -4.128 28.487 30.809 0.50 31.72 203 ILE A CA 1
ATOM 1391 C CA B ILE A 1 204 ? -4.123 28.488 30.813 0.50 30.07 203 ILE A CA 1
ATOM 1392 C C . ILE A 1 204 ? -5.396 29.066 30.187 1.00 32.28 203 ILE A C 1
ATOM 1393 O O . ILE A 1 204 ? -5.346 29.664 29.118 1.00 31.60 203 ILE A O 1
ATOM 1402 N N . SER A 1 205 ? -6.528 28.890 30.868 1.00 32.59 204 SER A N 1
ATOM 1403 C CA . SER A 1 205 ? -7.822 29.367 30.364 1.00 34.03 204 SER A CA 1
ATOM 1404 C C . SER A 1 205 ? -8.081 30.856 30.454 1.00 33.79 204 SER A C 1
ATOM 1405 O O . SER A 1 205 ? -8.993 31.342 29.787 1.00 34.30 204 SER A O 1
ATOM 1408 N N . GLY A 1 206 ? -7.347 31.554 31.323 1.00 35.20 205 GLY A N 1
ATOM 1409 C CA . GLY A 1 206 ? -7.583 32.971 31.586 1.00 33.45 205 GLY A CA 1
ATOM 1410 C C . GLY A 1 206 ? -8.879 33.271 32.353 1.00 32.90 205 GLY A C 1
ATOM 1411 O O . GLY A 1 206 ? -9.230 34.437 32.475 1.00 32.58 205 GLY A O 1
ATOM 1412 N N . LYS A 1 207 ? -9.565 32.254 32.899 1.00 31.31 206 LYS A N 1
ATOM 1413 C CA . LYS A 1 207 ? -10.820 32.448 33.630 1.00 34.29 206 LYS A CA 1
ATOM 1414 C C . LYS A 1 207 ? -10.611 32.458 35.152 1.00 32.34 206 LYS A C 1
ATOM 1415 O O . LYS A 1 207 ? -9.725 31.771 35.684 1.00 33.57 206 LYS A O 1
ATOM 1421 N N . VAL A 1 208 ? -11.436 33.244 35.843 1.00 31.13 207 VAL A N 1
ATOM 1422 C CA . VAL A 1 208 ? -11.418 33.286 37.296 1.00 32.23 207 VAL A CA 1
ATOM 1423 C C . VAL A 1 208 ? -12.039 31.978 37.817 1.00 32.47 207 VAL A C 1
ATOM 1424 O O . VAL A 1 208 ? -13.185 31.640 37.499 1.00 33.69 207 VAL A O 1
ATOM 1428 N N . THR A 1 209 ? -11.249 31.240 38.593 1.00 32.01 208 THR A N 1
ATOM 1429 C CA . THR A 1 209 ? -11.639 29.943 39.129 1.00 31.35 208 THR A CA 1
ATOM 1430 C C . THR A 1 209 ? -12.072 29.949 40.586 1.00 32.15 208 THR A C 1
ATOM 1431 O O . THR A 1 209 ? -12.803 29.057 41.013 1.00 32.55 208 THR A O 1
ATOM 1435 N N . SER A 1 210 ? -11.582 30.923 41.350 1.00 31.91 209 SER A N 1
ATOM 1436 C CA . SER A 1 210 ? -11.918 31.043 42.752 1.00 31.57 209 SER A CA 1
ATOM 1437 C C . SER A 1 210 ? -11.711 32.439 43.290 1.00 30.58 209 SER A C 1
ATOM 1438 O O . SER A 1 210 ? -10.750 33.130 42.917 1.00 29.93 209 SER A O 1
ATOM 1441 N N . ILE A 1 211 ? -12.664 32.831 44.137 1.00 28.23 210 ILE A N 1
ATOM 1442 C CA . ILE A 1 211 ? -12.709 34.116 44.798 1.00 29.08 210 ILE A CA 1
ATOM 1443 C C . ILE A 1 211 ? -13.052 33.800 46.245 1.00 29.37 210 ILE A C 1
ATOM 1444 O O . ILE A 1 211 ? -14.000 33.069 46.483 1.00 28.82 210 ILE A O 1
ATOM 1449 N N . PHE A 1 212 ? -12.249 34.289 47.191 1.00 29.13 211 PHE A N 1
ATOM 1450 C CA . PHE A 1 212 ? -12.501 34.087 48.613 1.00 29.36 211 PHE A CA 1
ATOM 1451 C C . PHE A 1 212 ? -12.569 35.471 49.261 1.00 30.01 211 PHE A C 1
ATOM 1452 O O . PHE A 1 212 ? -11.622 36.254 49.142 1.00 27.46 211 PHE A O 1
ATOM 1460 N N . ILE A 1 213 ? -13.700 35.746 49.921 1.00 28.57 212 ILE A N 1
ATOM 1461 C CA . ILE A 1 213 ? -13.985 37.026 50.560 1.00 29.48 212 ILE A CA 1
ATOM 1462 C C . ILE A 1 213 ? -13.957 36.874 52.085 1.00 29.58 212 ILE A C 1
ATOM 1463 O O . ILE A 1 213 ? -14.631 35.985 52.642 1.00 28.78 212 ILE A O 1
ATOM 1468 N N . LYS A 1 214 ? -13.199 37.747 52.744 1.00 28.47 213 LYS A N 1
ATOM 1469 C CA . LYS A 1 214 ? -13.157 37.793 54.199 1.00 28.89 213 LYS A CA 1
ATOM 1470 C C . LYS A 1 214 ? -13.318 39.242 54.643 1.00 29.98 213 LYS A C 1
ATOM 1471 O O . LYS A 1 214 ? -12.844 40.165 53.947 1.00 30.22 213 LYS A O 1
ATOM 1477 N N . GLU A 1 215 ? -13.994 39.445 55.777 1.00 26.62 214 GLU A N 1
ATOM 1478 C CA . GLU A 1 215 ? -14.039 40.763 56.398 1.00 27.86 214 GLU A CA 1
ATOM 1479 C C . GLU A 1 215 ? -12.749 40.861 57.183 1.00 29.14 214 GLU A C 1
ATOM 1480 O O . GLU A 1 215 ? -12.451 39.951 57.943 1.00 28.38 214 GLU A O 1
ATOM 1486 N N . LYS A 1 216 ? -11.990 41.935 57.001 1.00 28.22 215 LYS A N 1
ATOM 1487 C CA . LYS A 1 216 ? -10.799 42.179 57.827 1.00 29.52 215 LYS A CA 1
ATOM 1488 C C . LYS A 1 216 ? -11.294 42.762 59.172 1.00 29.00 215 LYS A C 1
ATOM 1489 O O . LYS A 1 216 ? -11.837 43.865 59.225 1.00 29.65 215 LYS A O 1
ATOM 1495 N N . LEU A 1 217 ? -11.111 42.009 60.251 1.00 30.04 216 LEU A N 1
ATOM 1496 C CA . LEU A 1 217 ? -11.574 42.410 61.575 1.00 29.71 216 LEU A CA 1
ATOM 1497 C C . LEU A 1 217 ? -10.526 43.181 62.374 1.00 29.34 216 LEU A C 1
ATOM 1498 O O . LEU A 1 217 ? -10.868 44.149 63.041 1.00 29.33 216 LEU A O 1
ATOM 1503 N N . THR A 1 218 ? -9.282 42.716 62.336 1.00 29.55 217 THR A N 1
ATOM 1504 C CA . THR A 1 218 ? -8.160 43.313 63.048 1.00 31.38 217 THR A CA 1
ATOM 1505 C C . THR A 1 218 ? -6.912 43.298 62.163 1.00 32.99 217 THR A C 1
ATOM 1506 O O . THR A 1 218 ? -6.631 42.291 61.522 1.00 35.16 217 THR A O 1
ATOM 1518 N N . ARG A 1 220 ? -2.638 43.914 61.949 1.00 32.58 219 ARG A N 1
ATOM 1519 C CA . ARG A 1 220 ? -1.401 43.799 62.731 1.00 35.86 219 ARG A CA 1
ATOM 1520 C C . ARG A 1 220 ? -0.246 44.019 61.754 1.00 33.16 219 ARG A C 1
ATOM 1521 O O . ARG A 1 220 ? -0.177 43.333 60.740 1.00 34.14 219 ARG A O 1
ATOM 1529 N N . ALA A 1 221 ? 0.626 44.980 62.052 1.00 34.54 220 ALA A N 1
ATOM 1530 C CA . ALA A 1 221 ? 1.796 45.335 61.205 1.00 35.35 220 ALA A CA 1
ATOM 1531 C C . ALA A 1 221 ? 1.457 45.445 59.700 1.00 36.26 220 ALA A C 1
ATOM 1532 O O . ALA A 1 221 ? 2.207 44.975 58.833 1.00 37.43 220 ALA A O 1
ATOM 1534 N N . GLY A 1 222 ? 0.297 46.043 59.416 1.00 37.01 221 GLY A N 1
ATOM 1535 C CA . GLY A 1 222 ? -0.180 46.240 58.053 1.00 37.17 221 GLY A CA 1
ATOM 1536 C C . GLY A 1 222 ? -0.796 45.050 57.341 1.00 37.67 221 GLY A C 1
ATOM 1537 O O . GLY A 1 222 ? -1.086 45.154 56.146 1.00 39.74 221 GLY A O 1
ATOM 1538 N N . GLU A 1 223 ? -1.011 43.939 58.054 1.00 36.96 222 GLU A N 1
ATOM 1539 C CA . GLU A 1 223 ? -1.596 42.714 57.495 1.00 35.91 222 GLU A CA 1
ATOM 1540 C C . GLU A 1 223 ? -2.858 42.349 58.238 1.00 34.56 222 GLU A C 1
ATOM 1541 O O . GLU A 1 223 ? -3.054 42.761 59.372 1.00 34.06 222 GLU A O 1
ATOM 1547 N N . THR A 1 224 ? -3.706 41.556 57.587 1.00 34.35 223 THR A N 1
ATOM 1548 C CA . THR A 1 224 ? -4.937 41.045 58.176 1.00 34.16 223 THR A CA 1
ATOM 1549 C C . THR A 1 224 ? -4.503 39.986 59.189 1.00 33.06 223 THR A C 1
ATOM 1550 O O . THR A 1 224 ? -3.795 39.025 58.829 1.00 32.24 223 THR A O 1
ATOM 1554 N N . ASP A 1 225 ? -4.858 40.223 60.448 1.00 31.35 224 ASP A N 1
ATOM 1555 C CA . ASP A 1 225 ? -4.529 39.341 61.561 1.00 30.87 224 ASP A CA 1
ATOM 1556 C C . ASP A 1 225 ? -5.726 38.484 61.965 1.00 29.56 224 ASP A C 1
ATOM 1557 O O . ASP A 1 225 ? -5.540 37.341 62.367 1.00 30.64 224 ASP A O 1
ATOM 1562 N N . LYS A 1 226 ? -6.926 39.069 61.923 1.00 26.54 225 LYS A N 1
ATOM 1563 C CA . LYS A 1 226 ? -8.170 38.377 62.247 1.00 26.09 225 LYS A CA 1
ATOM 1564 C C . LYS A 1 226 ? -9.197 38.697 61.163 1.00 26.86 225 LYS A C 1
ATOM 1565 O O . LYS A 1 226 ? -9.291 39.848 60.727 1.00 25.27 225 LYS A O 1
ATOM 1571 N N . SER A 1 227 ? -9.959 37.683 60.745 1.00 25.74 226 SER A N 1
ATOM 1572 C CA . SER A 1 227 ? -10.924 37.828 59.658 1.00 28.53 226 SER A CA 1
ATOM 1573 C C . SER A 1 227 ? -12.054 36.808 59.715 1.00 29.38 226 SER A C 1
ATOM 1574 O O . SER A 1 227 ? -11.947 35.800 60.415 1.00 28.53 226 SER A O 1
ATOM 1577 N N . ARG A 1 228 ? -13.144 37.111 59.011 1.00 28.87 227 ARG A N 1
ATOM 1578 C CA . ARG A 1 228 ? -14.336 36.267 58.958 1.00 29.75 227 ARG A CA 1
ATOM 1579 C C . ARG A 1 228 ? -14.710 36.042 57.504 1.00 29.19 227 ARG A C 1
ATOM 1580 O O . ARG A 1 228 ? -14.856 37.015 56.772 1.00 30.17 227 ARG A O 1
ATOM 1588 N N . SER A 1 229 ? -14.859 34.781 57.090 1.00 29.71 228 SER A N 1
ATOM 1589 C CA . SER A 1 229 ? -15.248 34.463 55.701 1.00 28.81 228 SER A CA 1
ATOM 1590 C C . SER A 1 229 ? -16.703 34.862 55.472 1.00 28.90 228 SER A C 1
ATOM 1591 O O . SER A 1 229 ? -17.531 34.738 56.386 1.00 27.45 228 SER A O 1
ATOM 1594 N N . VAL A 1 230 ? -16.983 35.359 54.268 1.00 28.09 229 VAL A N 1
ATOM 1595 C CA . VAL A 1 230 ? -18.316 35.808 53.878 1.00 31.46 229 VAL A CA 1
ATOM 1596 C C . VAL A 1 230 ? -18.611 35.380 52.440 1.00 32.30 229 VAL A C 1
ATOM 1597 O O . VAL A 1 230 ? -17.692 35.164 51.650 1.00 30.63 229 VAL A O 1
ATOM 1601 N N . LEU A 1 231 ? -19.893 35.192 52.143 1.00 32.78 230 LEU A N 1
ATOM 1602 C CA . LEU A 1 231 ? -20.378 34.866 50.795 1.00 33.11 230 LEU A CA 1
ATOM 1603 C C . LEU A 1 231 ? -21.266 36.043 50.412 1.00 33.30 230 LEU A C 1
ATOM 1604 O O . LEU A 1 231 ? -22.284 36.269 51.065 1.00 30.89 230 LEU A O 1
ATOM 1609 N N . ARG A 1 232 ? -20.853 36.804 49.396 1.00 34.10 231 ARG A N 1
ATOM 1610 C CA . ARG A 1 232 ? -21.575 37.991 48.931 1.00 34.81 231 ARG A CA 1
ATOM 1611 C C . ARG A 1 232 ? -21.596 38.087 47.407 1.00 35.43 231 ARG A C 1
ATOM 1612 O O . ARG A 1 232 ? -20.533 38.275 46.784 1.00 34.45 231 ARG A O 1
ATOM 1620 N N . ASP A 1 233 ? -22.792 37.994 46.816 1.00 36.56 232 ASP A N 1
ATOM 1621 C CA . ASP A 1 233 ? -22.956 38.069 45.352 1.00 36.38 232 ASP A CA 1
ATOM 1622 C C . ASP A 1 233 ? -22.394 39.359 44.783 1.00 35.87 232 ASP A C 1
ATOM 1623 O O . ASP A 1 233 ? -21.693 39.310 43.765 1.00 35.21 232 ASP A O 1
ATOM 1628 N N . ASP A 1 234 ? -22.631 40.484 45.475 1.00 35.40 233 ASP A N 1
ATOM 1629 C CA . ASP A 1 234 ? -22.111 41.774 45.028 1.00 34.94 233 ASP A CA 1
ATOM 1630 C C . ASP A 1 234 ? -20.582 41.781 44.886 1.00 34.78 233 ASP A C 1
ATOM 1631 O O . ASP A 1 234 ? -20.072 42.223 43.843 1.00 35.85 233 ASP A O 1
ATOM 1636 N N . VAL A 1 235 ? -19.860 41.245 45.880 1.00 34.00 234 VAL A N 1
ATOM 1637 C CA . VAL A 1 235 ? -18.384 41.184 45.794 1.00 31.85 234 VAL A CA 1
ATOM 1638 C C . VAL A 1 235 ? -17.933 40.244 44.654 1.00 32.69 234 VAL A C 1
ATOM 1639 O O . VAL A 1 235 ? -17.031 40.605 43.872 1.00 32.69 234 VAL A O 1
ATOM 1643 N N . PHE A 1 236 ? -18.567 39.070 44.542 1.00 33.04 235 PHE A N 1
ATOM 1644 C CA . PHE A 1 236 ? -18.240 38.114 43.461 1.00 34.29 235 PHE A CA 1
ATOM 1645 C C . PHE A 1 236 ? -18.419 38.752 42.102 1.00 34.94 235 PHE A C 1
ATOM 1646 O O . PHE A 1 236 ? -17.501 38.699 41.271 1.00 35.43 235 PHE A O 1
ATOM 1654 N N . GLU A 1 237 ? -19.567 39.399 41.904 1.00 35.93 236 GLU A N 1
ATOM 1655 C CA . GLU A 1 237 ? -19.865 40.087 40.635 1.00 38.13 236 GLU A CA 1
ATOM 1656 C C . GLU A 1 237 ? -18.893 41.244 40.341 1.00 37.08 236 GLU A C 1
ATOM 1657 O O . GLU A 1 237 ? -18.388 41.346 39.215 1.00 37.49 236 GLU A O 1
ATOM 1663 N N . LEU A 1 238 ? -18.593 42.064 41.353 1.00 36.89 237 LEU A N 1
ATOM 1664 C CA . LEU A 1 238 ? -17.625 43.177 41.207 1.00 37.41 237 LEU A CA 1
ATOM 1665 C C . LEU A 1 238 ? -16.231 42.676 40.778 1.00 36.48 237 LEU A C 1
ATOM 1666 O O . LEU A 1 238 ? -15.655 43.171 39.800 1.00 35.99 237 LEU A O 1
ATOM 1671 N N . VAL A 1 239 ? -15.725 41.674 41.495 1.00 35.50 238 VAL A N 1
ATOM 1672 C CA . VAL A 1 239 ? -14.419 41.081 41.201 1.00 33.38 238 VAL A CA 1
ATOM 1673 C C . VAL A 1 239 ? -14.381 40.437 39.802 1.00 32.30 238 VAL A C 1
ATOM 1674 O O . VAL A 1 239 ? -13.416 40.635 39.074 1.00 32.17 238 VAL A O 1
ATOM 1678 N N . GLU A 1 240 ? -15.421 39.676 39.456 1.00 32.40 239 GLU A N 1
ATOM 1679 C CA . GLU A 1 240 ? -15.565 39.044 38.117 1.00 33.34 239 GLU A CA 1
ATOM 1680 C C . GLU A 1 240 ? -15.542 40.089 36.999 1.00 33.10 239 GLU A C 1
ATOM 1681 O O . GLU A 1 240 ? -14.779 39.944 36.035 1.00 30.30 239 GLU A O 1
ATOM 1687 N N . HIS A 1 241 ? -16.361 41.136 37.164 1.00 34.14 240 HIS A N 1
ATOM 1688 C CA . HIS A 1 241 ? -16.430 42.269 36.220 1.00 36.79 240 HIS A CA 1
ATOM 1689 C C . HIS A 1 241 ? -15.065 42.971 36.058 1.00 36.63 240 HIS A C 1
ATOM 1690 O O . HIS A 1 241 ? -14.640 43.247 34.928 1.00 36.06 240 HIS A O 1
ATOM 1697 N N . VAL A 1 242 ? -14.375 43.219 37.175 1.00 35.02 241 VAL A N 1
ATOM 1698 C CA . VAL A 1 242 ? -13.054 43.847 37.141 1.00 35.40 241 VAL A CA 1
ATOM 1699 C C . VAL A 1 242 ? -12.044 42.937 36.414 1.00 35.98 241 VAL A C 1
ATOM 1700 O O . VAL A 1 242 ? -11.343 43.400 35.512 1.00 36.71 241 VAL A O 1
ATOM 1704 N N . LEU A 1 243 ? -12.008 41.657 36.773 1.00 35.94 242 LEU A N 1
ATOM 1705 C CA . LEU A 1 243 ? -11.071 40.696 36.143 1.00 37.10 242 LEU A CA 1
ATOM 1706 C C . LEU A 1 243 ? -11.361 40.384 34.669 1.00 38.08 242 LEU A C 1
ATOM 1707 O O . LEU A 1 243 ? -10.419 40.131 33.898 1.00 36.65 242 LEU A O 1
ATOM 1712 N N . ASP A 1 244 ? -12.644 40.402 34.296 1.00 39.1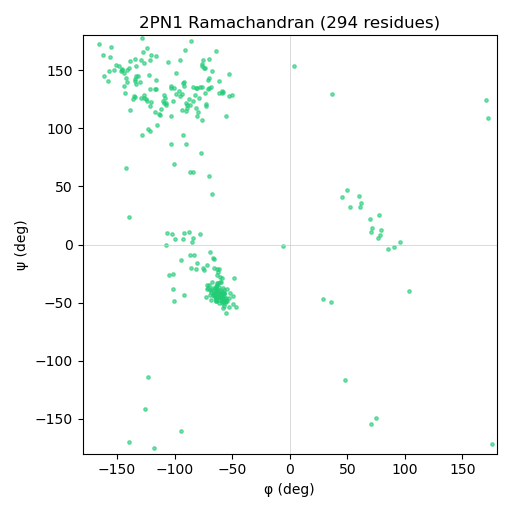5 243 ASP A N 1
ATOM 1713 C CA . ASP A 1 244 ? -13.093 40.152 32.910 1.00 40.58 243 ASP A CA 1
ATOM 1714 C C . ASP A 1 244 ? -12.401 41.114 31.926 1.00 39.62 243 ASP A C 1
ATOM 1715 O O . ASP A 1 244 ? -12.635 42.324 31.958 1.00 40.25 243 ASP A O 1
ATOM 1720 N N . GLY A 1 245 ? -11.518 40.562 31.098 1.00 39.60 244 GLY A N 1
ATOM 1721 C CA . GLY A 1 245 ? -10.751 41.331 30.122 1.00 39.36 244 GLY A CA 1
ATOM 1722 C C . GLY A 1 245 ? -9.579 42.133 30.670 1.00 38.66 244 GLY A C 1
ATOM 1723 O O . GLY A 1 245 ? -8.955 42.872 29.914 1.00 39.75 244 GLY A O 1
ATOM 1724 N N . SER A 1 246 ? -9.257 41.988 31.960 1.00 37.47 245 SER A N 1
ATOM 1725 C CA . SER A 1 246 ? -8.143 42.730 32.574 1.00 35.56 245 SER A CA 1
ATOM 1726 C C . SER A 1 246 ? -6.760 42.263 32.124 1.00 35.06 245 SER A C 1
ATOM 1727 O O . SER A 1 246 ? -5.860 43.068 31.956 1.00 37.71 245 SER A O 1
ATOM 1730 N N . GLY A 1 247 ? -6.607 40.959 31.931 1.00 35.02 246 GLY A N 1
ATOM 1731 C CA . GLY A 1 247 ? -5.317 40.351 31.642 1.00 35.07 246 GLY A CA 1
ATOM 1732 C C . GLY A 1 247 ? -4.579 39.906 32.899 1.00 34.29 246 GLY A C 1
ATOM 1733 O O . GLY A 1 247 ? -3.498 39.360 32.787 1.00 32.26 246 GLY A O 1
ATOM 1734 N N . LEU A 1 248 ? -5.149 40.151 34.086 1.00 34.20 247 LEU A N 1
ATOM 1735 C CA . LEU A 1 248 ? -4.547 39.733 35.358 1.00 32.52 247 LEU A CA 1
ATOM 1736 C C . LEU A 1 248 ? -4.611 38.200 35.413 1.00 32.69 247 LEU A C 1
ATOM 1737 O O . LEU A 1 248 ? -5.639 37.601 35.050 1.00 34.46 247 LEU A O 1
ATOM 1742 N N . VAL A 1 249 ? -3.515 37.572 35.835 1.00 32.65 248 VAL A N 1
ATOM 1743 C CA . VAL A 1 249 ? -3.426 36.104 35.892 1.00 32.27 248 VAL A CA 1
ATOM 1744 C C . VAL A 1 249 ? -2.820 35.621 37.201 1.00 31.03 248 VAL A C 1
ATOM 1745 O O . VAL A 1 249 ? -2.149 36.383 37.914 1.00 30.25 248 VAL A O 1
ATOM 1749 N N . GLY A 1 250 ? -3.086 34.354 37.512 1.00 30.60 249 GLY A N 1
ATOM 1750 C CA . GLY A 1 250 ? -2.544 33.709 38.705 1.00 31.20 249 GLY A CA 1
ATOM 1751 C C . GLY A 1 250 ? -3.173 34.233 39.993 1.00 31.57 249 GLY A C 1
ATOM 1752 O O . GLY A 1 250 ? -4.324 34.696 39.956 1.00 28.48 249 GLY A O 1
ATOM 1753 N N . PRO A 1 251 ? -2.444 34.134 41.139 1.00 30.90 250 PRO A N 1
ATOM 1754 C CA . PRO A 1 251 ? -2.950 34.607 42.448 1.00 29.95 250 PRO A CA 1
ATOM 1755 C C . PRO A 1 251 ? -3.009 36.122 42.531 1.00 28.42 250 PRO A C 1
ATOM 1756 O O . PRO A 1 251 ? -2.036 36.802 42.189 1.00 29.15 250 PRO A O 1
ATOM 1760 N N . LEU A 1 252 ? -4.135 36.618 43.024 1.00 27.08 251 LEU A N 1
ATOM 1761 C CA . LEU A 1 252 ? -4.458 38.038 43.104 1.00 28.38 251 LEU A CA 1
ATOM 1762 C C . LEU A 1 252 ? -5.129 38.381 44.435 1.00 28.79 251 LEU A C 1
ATOM 1763 O O . LEU A 1 252 ? -5.730 37.517 45.089 1.00 28.20 251 LEU A O 1
ATOM 1768 N N . ASP A 1 253 ? -5.029 39.662 44.785 1.00 29.46 252 ASP A N 1
ATOM 1769 C CA . ASP A 1 253 ? -5.560 40.211 46.010 1.00 31.08 252 ASP A CA 1
ATOM 1770 C C . ASP A 1 253 ? -6.282 41.532 45.719 1.00 31.34 252 ASP A C 1
ATOM 1771 O O . ASP A 1 253 ? -5.712 42.417 45.096 1.00 33.22 252 ASP A O 1
ATOM 1776 N N . PHE A 1 254 ? -7.521 41.641 46.176 1.00 31.75 253 PHE A N 1
ATOM 1777 C CA . PHE A 1 254 ? -8.332 42.850 46.047 1.00 33.29 253 PHE A CA 1
ATOM 1778 C C . PHE A 1 254 ? -8.624 43.353 47.454 1.00 32.73 253 PHE A C 1
ATOM 1779 O O . PHE A 1 254 ? -8.974 42.539 48.323 1.00 31.91 253 PHE A O 1
ATOM 1787 N N . ASP A 1 255 ? -8.461 44.664 47.678 1.00 30.48 254 ASP A N 1
ATOM 1788 C CA . ASP A 1 255 ? -8.814 45.311 48.937 1.00 32.57 254 ASP A CA 1
ATOM 1789 C C . ASP A 1 255 ? -10.066 46.123 48.638 1.00 32.54 254 ASP A C 1
ATOM 1790 O O . ASP A 1 255 ? -10.043 46.973 47.742 1.00 32.04 254 ASP A O 1
ATOM 1795 N N . LEU A 1 256 ? -11.155 45.850 49.363 1.00 32.46 255 LEU A N 1
ATOM 1796 C CA . LEU A 1 256 ? -12.426 46.549 49.168 1.00 31.70 255 LEU A CA 1
ATOM 1797 C C . LEU A 1 256 ? -12.952 47.121 50.473 1.00 31.73 255 LEU A C 1
ATOM 1798 O O . LEU A 1 256 ? -12.483 46.773 51.555 1.00 31.77 255 LEU A O 1
ATOM 1803 N N . PHE A 1 257 ? -13.923 48.016 50.352 1.00 32.41 256 PHE A N 1
ATOM 1804 C CA . PHE A 1 257 ? -14.606 48.619 51.498 1.00 32.98 256 PHE A CA 1
ATOM 1805 C C . PHE A 1 257 ? -16.092 48.647 51.219 1.00 32.49 256 PHE A C 1
ATOM 1806 O O . PHE A 1 257 ? -16.507 49.151 50.175 1.00 32.42 256 PHE A O 1
ATOM 1814 N N . ASP A 1 258 ? -16.872 48.066 52.125 1.00 32.78 257 ASP A N 1
ATOM 1815 C CA . ASP A 1 258 ? -18.324 48.180 52.093 1.00 32.95 257 ASP A CA 1
ATOM 1816 C C . ASP A 1 258 ? -18.573 49.435 52.947 1.00 32.73 257 ASP A C 1
ATOM 1817 O O . ASP A 1 258 ? -18.269 49.438 54.140 1.00 29.46 257 ASP A O 1
ATOM 1822 N N . VAL A 1 259 ? -19.090 50.487 52.306 1.00 33.33 258 VAL A N 1
ATOM 1823 C CA . VAL A 1 259 ? -19.398 51.773 52.944 1.00 34.46 258 VAL A CA 1
ATOM 1824 C C . VAL A 1 259 ? -20.870 52.024 52.733 1.00 35.05 258 VAL A C 1
ATOM 1825 O O . VAL A 1 259 ? -21.257 52.468 51.659 1.00 35.95 258 VAL A O 1
ATOM 1829 N N . ALA A 1 260 ? -21.690 51.702 53.734 1.00 36.62 259 ALA A N 1
ATOM 1830 C CA . ALA A 1 260 ? -23.146 51.899 53.677 1.00 37.91 259 ALA A CA 1
ATOM 1831 C C . ALA A 1 260 ? -23.826 51.120 52.537 1.00 38.37 259 ALA A C 1
ATOM 1832 O O . ALA A 1 260 ? -24.707 51.653 51.850 1.00 37.37 259 ALA A O 1
ATOM 1834 N N . GLY A 1 261 ? -23.391 49.874 52.334 1.00 38.54 260 GLY A N 1
ATOM 1835 C CA . GLY A 1 261 ? -23.922 49.004 51.272 1.00 38.63 260 GLY A CA 1
ATOM 1836 C C . GLY A 1 261 ? -23.315 49.134 49.874 1.00 38.33 260 GLY A C 1
ATOM 1837 O O . GLY A 1 261 ? -23.698 48.365 48.990 1.00 38.76 260 GLY A O 1
ATOM 1838 N N . THR A 1 262 ? -22.395 50.092 49.678 1.00 37.54 261 THR A N 1
ATOM 1839 C CA A THR A 1 262 ? -21.726 50.296 48.389 0.50 36.81 261 THR A CA 1
ATOM 1840 C CA B THR A 1 262 ? -21.713 50.331 48.399 0.50 37.16 261 THR A CA 1
ATOM 1841 C C . THR A 1 262 ? -20.267 49.825 48.481 1.00 36.54 261 THR A C 1
ATOM 1842 O O . THR A 1 262 ? -19.546 50.167 49.419 1.00 36.53 261 THR A O 1
ATOM 1849 N N . LEU A 1 263 ? -19.851 49.023 47.497 1.00 35.96 262 LEU A N 1
ATOM 1850 C CA . LEU A 1 263 ? -18.502 48.479 47.438 1.00 37.12 262 LEU A CA 1
ATOM 1851 C C . LEU A 1 263 ? -17.552 49.438 46.746 1.00 35.44 262 LEU A C 1
ATOM 1852 O O . LEU A 1 263 ? -17.744 49.775 45.586 1.00 38.21 262 LEU A O 1
ATOM 1857 N N . TYR A 1 264 ? -16.529 49.858 47.481 1.00 33.56 263 TYR A N 1
ATOM 1858 C CA . TYR A 1 264 ? -15.449 50.700 46.991 1.00 32.22 263 TYR A CA 1
ATOM 1859 C C . TYR A 1 264 ? -14.232 49.816 46.777 1.00 31.20 263 TYR A C 1
ATOM 1860 O O . TYR A 1 264 ? -13.930 48.976 47.631 1.00 29.89 263 TYR A O 1
ATOM 1869 N N . LEU A 1 265 ? -13.561 49.990 45.635 1.00 29.75 264 LEU A N 1
ATOM 1870 C CA . LEU A 1 265 ? -12.321 49.283 45.329 1.00 30.35 264 LEU A CA 1
ATOM 1871 C C . LEU A 1 265 ? -11.194 50.161 45.863 1.00 30.51 264 LEU A C 1
ATOM 1872 O O . LEU A 1 265 ? -11.105 51.316 45.498 1.00 31.00 264 LEU A O 1
ATOM 1877 N N . SER A 1 266 ? -10.372 49.616 46.759 1.00 32.43 265 SER A N 1
ATOM 1878 C CA . SER A 1 266 ? -9.262 50.345 47.369 1.00 33.43 265 SER A CA 1
ATOM 1879 C C . SER A 1 266 ? -7.939 49.982 46.705 1.00 35.83 265 SER A C 1
ATOM 1880 O O . SER A 1 266 ? -7.152 50.871 46.383 1.00 39.61 265 SER A O 1
ATOM 1883 N N . GLU A 1 267 ? -7.682 48.685 46.537 1.00 34.99 266 GLU A N 1
ATOM 1884 C CA . GLU A 1 267 ? -6.447 48.187 45.915 1.00 36.82 266 GLU A CA 1
ATOM 1885 C C . GLU A 1 267 ? -6.657 46.908 45.112 1.00 34.59 266 GLU A C 1
ATOM 1886 O O . GLU A 1 267 ? -7.538 46.109 45.452 1.00 31.87 266 GLU A O 1
ATOM 1892 N N . ILE A 1 268 ? -5.845 46.758 44.058 1.00 33.08 267 ILE A N 1
ATOM 1893 C CA . ILE A 1 268 ? -5.654 45.483 43.366 1.00 32.89 267 ILE A CA 1
ATOM 1894 C C . ILE A 1 268 ? -4.155 45.231 43.482 1.00 32.82 267 ILE A C 1
ATOM 1895 O O . ILE A 1 268 ? -3.355 46.027 43.003 1.00 31.49 267 ILE A O 1
ATOM 1900 N N . ASN A 1 269 ? -3.794 44.138 44.127 1.00 31.77 268 ASN A N 1
ATOM 1901 C CA . ASN A 1 269 ? -2.409 43.740 44.322 1.00 33.88 268 ASN A CA 1
ATOM 1902 C C . ASN A 1 269 ? -2.219 42.428 43.562 1.00 32.29 268 ASN A C 1
ATOM 1903 O O . ASN A 1 269 ? -2.696 41.395 44.041 1.00 30.17 268 ASN A O 1
ATOM 1908 N N . PRO A 1 270 ? -1.575 42.456 42.361 1.00 31.84 269 PRO A N 1
ATOM 1909 C CA . PRO A 1 270 ? -1.431 41.209 41.569 1.00 31.11 269 PRO A CA 1
ATOM 1910 C C . PRO A 1 270 ? -0.465 40.1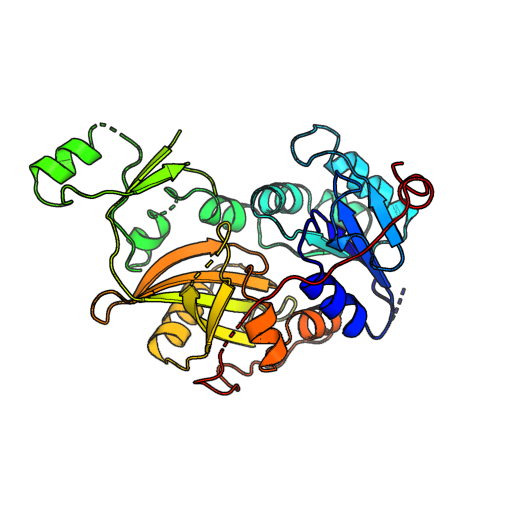49 42.147 1.00 30.00 269 PRO A C 1
ATOM 1911 O O . PRO A 1 270 ? 0.474 39.724 41.483 1.00 29.37 269 PRO A O 1
ATOM 1915 N N . ARG A 1 271 ? -0.761 39.699 43.362 1.00 28.96 270 ARG A N 1
ATOM 1916 C CA . ARG A 1 271 ? 0.020 38.707 44.089 1.00 29.27 270 ARG A CA 1
ATOM 1917 C C . ARG A 1 271 ? -0.816 38.193 45.262 1.00 29.95 270 ARG A C 1
ATOM 1918 O O . ARG A 1 271 ? -1.906 38.729 45.524 1.00 28.30 270 ARG A O 1
ATOM 1926 N N . PHE A 1 272 ? -0.325 37.164 45.946 1.00 29.89 271 PHE A N 1
ATOM 1927 C CA . PHE A 1 272 ? -1.028 36.611 47.127 1.00 31.76 271 PHE A CA 1
ATOM 1928 C C . PHE A 1 272 ? -1.229 37.656 48.215 1.00 32.79 271 PHE A C 1
ATOM 1929 O O . PHE A 1 272 ? -0.278 38.332 48.593 1.00 31.88 271 PHE A O 1
ATOM 1937 N N . GLY A 1 273 ? -2.447 37.776 48.727 1.00 32.66 272 GLY A N 1
ATOM 1938 C CA . GLY A 1 273 ? -2.708 38.691 49.837 1.00 31.74 272 GLY A CA 1
ATOM 1939 C C . GLY A 1 273 ? -2.194 38.098 51.130 1.00 31.48 272 GLY A C 1
ATOM 1940 O O . GLY A 1 273 ? -2.075 36.872 51.258 1.00 30.02 272 GLY A O 1
ATOM 1941 N N . GLY A 1 274 ? -1.890 38.955 52.103 1.00 31.77 273 GLY A N 1
ATOM 1942 C CA . GLY A 1 274 ? -1.448 38.494 53.430 1.00 32.09 273 GLY A CA 1
ATOM 1943 C C . GLY A 1 274 ? -2.473 37.650 54.178 1.00 30.54 273 GLY A C 1
ATOM 1944 O O . GLY A 1 274 ? -2.118 36.916 55.085 1.00 33.95 273 GLY A O 1
ATOM 1945 N N . GLY A 1 275 ? -3.754 37.764 53.818 1.00 31.54 274 GLY A N 1
ATOM 1946 C CA . GLY A 1 275 ? -4.804 36.932 54.412 1.00 30.85 274 GLY A CA 1
ATOM 1947 C C . GLY A 1 275 ? -5.107 35.637 53.657 1.00 29.61 274 GLY A C 1
ATOM 1948 O O . GLY A 1 275 ? -6.086 34.957 53.989 1.00 29.22 274 GLY A O 1
ATOM 1949 N N . TYR A 1 276 ? -4.281 35.283 52.665 1.00 31.49 275 TYR A N 1
ATOM 1950 C CA . TYR A 1 276 ? -4.485 34.069 51.868 1.00 30.07 275 TYR A CA 1
ATOM 1951 C C . TYR A 1 276 ? -4.674 32.781 52.714 1.00 28.98 275 TYR A C 1
ATOM 1952 O O . TYR A 1 276 ? -5.525 31.947 52.356 1.00 30.41 275 TYR A O 1
ATOM 1961 N N . PRO A 1 277 ? -3.887 32.590 53.801 1.00 29.34 276 PRO A N 1
ATOM 1962 C CA . PRO A 1 277 ? -4.128 31.402 54.646 1.00 30.26 276 PRO A CA 1
ATOM 1963 C C . PRO A 1 277 ? -5.605 31.157 55.062 1.00 26.05 276 PRO A C 1
ATOM 1964 O O . PRO A 1 277 ? -5.978 30.010 55.209 1.00 27.97 276 PRO A O 1
ATOM 1968 N N . HIS A 1 278 ? -6.423 32.201 55.187 1.00 25.07 277 HIS A N 1
ATOM 1969 C CA . HIS A 1 278 ? -7.852 32.038 55.478 1.00 26.18 277 HIS A CA 1
ATOM 1970 C C . HIS A 1 278 ? -8.531 31.238 54.338 1.00 27.70 277 HIS A C 1
ATOM 1971 O O . HIS A 1 278 ? -9.244 30.233 54.584 1.00 25.91 277 HIS A O 1
ATOM 1978 N N . ALA A 1 279 ? -8.280 31.693 53.102 1.00 29.06 278 ALA A N 1
ATOM 1979 C CA . ALA A 1 279 ? -8.799 31.050 51.882 1.00 28.32 278 ALA A CA 1
ATOM 1980 C C . ALA A 1 279 ? -8.344 29.592 51.849 1.00 28.51 278 ALA A C 1
ATOM 1981 O O . ALA A 1 279 ? -9.183 28.688 51.774 1.00 30.48 278 ALA A O 1
ATOM 1983 N N . TYR A 1 280 ? -7.035 29.371 51.989 1.00 28.76 279 TYR A N 1
ATOM 1984 C CA . TYR A 1 280 ? -6.466 28.020 51.973 1.00 29.60 279 TYR A CA 1
ATOM 1985 C C . TYR A 1 280 ? -7.138 27.066 52.972 1.00 31.30 279 TYR A C 1
ATOM 1986 O O . TYR A 1 280 ? -7.603 25.999 52.598 1.00 31.41 279 TYR A O 1
ATOM 1995 N N . GLU A 1 281 ? -7.188 27.477 54.227 1.00 33.65 280 GLU A N 1
ATOM 1996 C CA . GLU A 1 281 ? -7.768 26.658 55.286 1.00 33.19 280 GLU A CA 1
ATOM 1997 C C . GLU A 1 281 ? -9.266 26.394 55.081 1.00 34.55 280 GLU A C 1
ATOM 1998 O O . GLU A 1 281 ? -9.752 25.372 55.545 1.00 33.24 280 GLU A O 1
ATOM 2004 N N . CYS A 1 282 ? -9.967 27.299 54.376 1.00 33.85 281 CYS A N 1
ATOM 2005 C CA . CYS A 1 282 ? -11.378 27.110 53.988 1.00 32.76 281 CYS A CA 1
ATOM 2006 C C . CYS A 1 282 ? -11.564 26.291 52.689 1.00 33.18 281 CYS A C 1
ATOM 2007 O O . CYS A 1 282 ? -12.691 26.166 52.205 1.00 35.65 281 CYS A O 1
ATOM 2010 N N . GLY A 1 283 ? -10.475 25.760 52.124 1.00 34.64 282 GLY A N 1
ATOM 2011 C CA . GLY A 1 283 ? -10.503 24.899 50.937 1.00 35.25 282 GLY A CA 1
ATOM 2012 C C . GLY A 1 283 ? -10.267 25.548 49.590 1.00 35.25 282 GLY A C 1
ATOM 2013 O O . GLY A 1 283 ? -10.309 24.860 48.582 1.00 37.07 282 GLY A O 1
ATOM 2014 N N . VAL A 1 284 ? -10.000 26.850 49.572 1.00 35.50 283 VAL A N 1
ATOM 2015 C CA . VAL A 1 284 ? -9.758 27.620 48.350 1.00 35.12 283 VAL A CA 1
ATOM 2016 C C . VAL A 1 284 ? -8.231 27.578 48.166 1.00 35.37 283 VAL A C 1
ATOM 2017 O O . VAL A 1 284 ? -7.505 28.409 48.711 1.00 35.18 283 VAL A O 1
ATOM 2021 N N . ASN A 1 285 ? -7.782 26.606 47.362 1.00 34.72 284 ASN A N 1
ATOM 2022 C CA . ASN A 1 285 ? -6.364 26.202 47.232 1.00 32.81 284 ASN A CA 1
ATOM 2023 C C . ASN A 1 285 ? -5.617 26.700 45.972 1.00 31.56 284 ASN A C 1
ATOM 2024 O O . ASN A 1 285 ? -5.520 25.996 44.973 1.00 29.44 284 ASN A O 1
ATOM 2029 N N . PHE A 1 286 ? -5.048 27.903 46.046 1.00 30.76 285 PHE A N 1
ATOM 2030 C CA . PHE A 1 286 ? -4.320 28.507 44.910 1.00 31.00 285 PHE A CA 1
ATOM 2031 C C . PHE A 1 286 ? -3.026 27.786 44.605 1.00 31.25 285 PHE A C 1
ATOM 2032 O O . PHE A 1 286 ? -2.719 27.600 43.419 1.00 30.21 285 PHE A O 1
ATOM 2040 N N . PRO A 1 287 ? -2.235 27.414 45.651 1.00 30.44 286 PRO A N 1
ATOM 2041 C CA . PRO A 1 287 ? -1.013 26.640 45.364 1.00 31.05 286 PRO A CA 1
ATOM 2042 C C . PRO A 1 287 ? -1.262 25.328 44.596 1.00 30.46 286 PRO A C 1
ATOM 2043 O O . PRO A 1 287 ? -0.483 25.019 43.686 1.00 31.04 286 PRO A O 1
ATOM 2047 N N . ALA A 1 288 ? -2.339 24.602 44.925 1.00 30.80 287 ALA A N 1
ATOM 2048 C CA . ALA A 1 288 ? -2.709 23.374 44.184 1.00 29.43 287 ALA A CA 1
ATOM 2049 C C . ALA A 1 288 ? -3.104 23.725 42.744 1.00 28.54 287 ALA A C 1
ATOM 2050 O O . ALA A 1 288 ? -2.696 23.040 41.826 1.00 30.01 287 ALA A O 1
ATOM 2052 N N . GLN A 1 289 ? -3.875 24.802 42.565 1.00 26.96 288 GLN A N 1
ATOM 2053 C CA . GLN A 1 289 ? -4.267 25.271 41.231 1.00 26.47 288 GLN A CA 1
ATOM 2054 C C . GLN A 1 289 ? -3.047 25.716 40.413 1.00 26.47 288 GLN A C 1
ATOM 2055 O O . GLN A 1 289 ? -2.971 25.424 39.208 1.00 26.95 288 GLN A O 1
ATOM 2061 N N . LEU A 1 290 ? -2.096 26.379 41.074 1.00 25.35 289 LEU A N 1
ATOM 2062 C CA . LEU A 1 290 ? -0.859 26.806 40.436 1.00 26.61 289 LEU A CA 1
ATOM 2063 C C . LEU A 1 290 ? -0.059 25.581 40.006 1.00 28.86 289 LEU A C 1
ATOM 2064 O O . LEU A 1 290 ? 0.374 25.508 38.855 1.00 29.57 289 LEU A O 1
ATOM 2069 N N . TYR A 1 291 ? 0.095 24.620 40.921 1.00 30.58 290 TYR A N 1
ATOM 2070 C CA . TYR A 1 291 ? 0.766 23.364 40.618 1.00 28.75 290 TYR A CA 1
ATOM 2071 C C . TYR A 1 291 ? 0.111 22.695 39.395 1.00 29.18 290 TYR A C 1
ATOM 2072 O O . TYR A 1 291 ? 0.808 22.303 38.469 1.00 27.96 290 TYR A O 1
ATOM 2081 N N . ARG A 1 292 ? -1.222 22.589 39.401 1.00 31.08 291 ARG A N 1
ATOM 2082 C CA . ARG A 1 292 ? -1.968 21.995 38.274 1.00 30.15 291 ARG A CA 1
ATOM 2083 C C . ARG A 1 292 ? -1.720 22.726 36.937 1.00 31.36 291 ARG A C 1
ATOM 2084 O O . ARG A 1 292 ? -1.524 22.069 35.895 1.00 29.10 291 ARG A O 1
ATOM 2092 N N . ASN A 1 293 ? -1.710 24.062 36.982 1.00 29.88 292 ASN A N 1
ATOM 2093 C CA . ASN A 1 293 ? -1.397 24.882 35.809 1.00 29.34 292 ASN A CA 1
ATOM 2094 C C . ASN A 1 293 ? 0.023 24.618 35.282 1.00 29.89 292 ASN A C 1
ATOM 2095 O O . ASN A 1 293 ? 0.205 24.508 34.070 1.00 28.91 292 ASN A O 1
ATOM 2100 N N . LEU A 1 294 ? 1.013 24.504 36.169 1.00 29.18 293 LEU A N 1
ATOM 2101 C CA . LEU A 1 294 ? 2.389 24.132 35.721 1.00 30.16 293 LEU A CA 1
ATOM 2102 C C . LEU A 1 294 ? 2.470 22.694 35.191 1.00 29.00 293 LEU A C 1
ATOM 2103 O O . LEU A 1 294 ? 3.356 22.380 34.416 1.00 30.36 293 LEU A O 1
ATOM 2116 N N . HIS A 1 296 ? 0.165 21.660 33.255 1.00 32.20 295 HIS A N 1
ATOM 2117 C CA . HIS A 1 296 ? -0.646 21.884 32.045 1.00 32.10 295 HIS A CA 1
ATOM 2118 C C . HIS A 1 296 ? -2.132 21.536 32.142 1.00 32.64 295 HIS A C 1
ATOM 2119 O O . HIS A 1 296 ? -2.769 21.326 31.111 1.00 33.10 295 HIS A O 1
ATOM 2126 N N . GLU A 1 297 ? -2.677 21.536 33.365 1.00 34.27 296 GLU A N 1
ATOM 2127 C CA . GLU A 1 297 ? -4.088 21.267 33.612 1.00 35.97 296 GLU A CA 1
ATOM 2128 C C . GLU A 1 297 ? -4.838 22.574 33.836 1.00 34.65 296 GLU A C 1
ATOM 2129 O O . GLU A 1 297 ? -4.383 23.434 34.599 1.00 36.70 296 GLU A O 1
ATOM 2135 N N . ILE A 1 298 ? -5.994 22.703 33.198 1.00 32.72 297 ILE A N 1
ATOM 2136 C CA . ILE A 1 298 ? -6.883 23.837 33.408 1.00 32.46 297 ILE A CA 1
ATOM 2137 C C . ILE A 1 298 ? -7.690 23.550 34.675 1.00 31.59 297 ILE A C 1
ATOM 2138 O O . ILE A 1 298 ? -8.205 22.449 34.825 1.00 31.24 297 ILE A O 1
ATOM 2143 N N . ASN A 1 299 ? -7.816 24.539 35.559 1.00 30.72 298 ASN A N 1
ATOM 2144 C CA . ASN A 1 299 ? -8.647 24.411 36.766 1.00 31.27 298 ASN A CA 1
ATOM 2145 C C 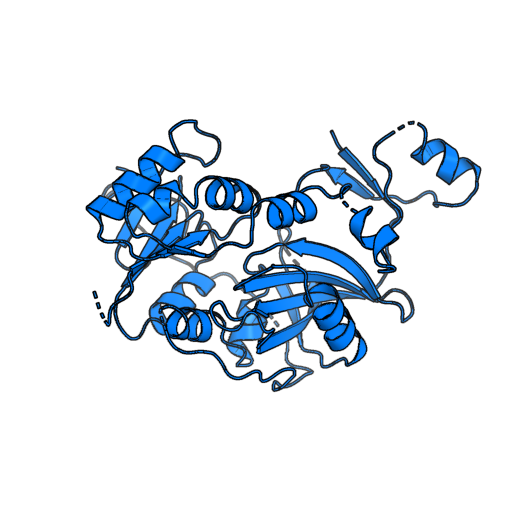. ASN A 1 299 ? -10.103 24.735 36.449 1.00 29.62 298 ASN A C 1
ATOM 2146 O O . ASN A 1 299 ? -10.393 25.734 35.791 1.00 28.71 298 ASN A O 1
ATOM 2151 N N . VAL A 1 300 ? -11.008 23.913 36.961 1.00 32.81 299 VAL A N 1
ATOM 2152 C CA . VAL A 1 300 ? -12.446 24.093 36.756 1.00 33.58 299 VAL A CA 1
ATOM 2153 C C . VAL A 1 300 ? -12.935 25.194 37.700 1.00 34.22 299 VAL A C 1
ATOM 2154 O O . VAL A 1 300 ? -12.667 25.104 38.901 1.00 34.87 299 VAL A O 1
ATOM 2158 N N . PRO A 1 301 ? -13.612 26.244 37.174 1.00 35.98 300 PRO A N 1
ATOM 2159 C CA . PRO A 1 301 ? -14.132 27.289 38.068 1.00 36.90 300 PRO A CA 1
ATOM 2160 C C . PRO A 1 301 ? -15.153 26.796 39.088 1.00 39.07 300 PRO A C 1
ATOM 2161 O O . PRO A 1 301 ? -16.107 26.085 38.725 1.00 36.86 300 PRO A O 1
ATOM 2165 N N . GLN A 1 302 ? -14.925 27.170 40.350 1.00 41.11 301 GLN A N 1
ATOM 2166 C CA . GLN A 1 302 ? -15.745 26.761 41.490 1.00 44.32 301 GLN A CA 1
ATOM 2167 C C . GLN A 1 302 ? -15.837 27.962 42.436 1.00 41.30 301 GLN A C 1
ATOM 2168 O O . GLN A 1 302 ? -15.321 27.936 43.552 1.00 42.55 301 GLN A O 1
ATOM 2174 N N . ILE A 1 303 ? -16.499 29.015 41.960 1.00 39.55 302 ILE A N 1
ATOM 2175 C CA . ILE A 1 303 ? -16.629 30.271 42.703 1.00 38.77 302 ILE A CA 1
ATOM 2176 C C . ILE A 1 303 ? -17.678 30.115 43.822 1.00 37.71 302 ILE A C 1
ATOM 2177 O O . ILE A 1 303 ? -18.751 29.547 43.601 1.00 34.49 302 ILE A O 1
ATOM 2182 N N . GLY A 1 304 ? -17.337 30.613 45.013 1.00 39.32 303 GLY A N 1
ATOM 2183 C CA . GLY A 1 304 ? -18.221 30.598 46.181 1.00 40.24 303 GLY A CA 1
ATOM 2184 C C . GLY A 1 304 ? -18.508 29.252 46.834 1.00 41.43 303 GLY A C 1
ATOM 2185 O O . GLY A 1 304 ? -19.519 29.119 47.536 1.00 42.28 303 GLY A O 1
ATOM 2186 N N . GLN A 1 305 ? -17.627 28.269 46.623 1.00 41.49 304 GLN A N 1
ATOM 2187 C CA . GLN A 1 305 ? -17.781 26.926 47.185 1.00 42.20 304 GLN A CA 1
ATOM 2188 C C . GLN A 1 305 ? -16.879 26.799 48.416 1.00 39.52 304 GLN A C 1
ATOM 2189 O O . GLN A 1 305 ? -15.843 26.123 48.409 1.00 39.79 304 GLN A O 1
ATOM 2195 N N . TYR A 1 306 ? -17.273 27.537 49.446 1.00 35.28 305 TYR A N 1
ATOM 2196 C CA . TYR A 1 306 ? -16.635 27.513 50.762 1.00 32.26 305 TYR A CA 1
ATOM 2197 C C . TYR A 1 306 ? -17.672 27.958 51.779 1.00 30.67 305 TYR A C 1
ATOM 2198 O O . TYR A 1 306 ? -18.752 28.455 51.416 1.00 32.06 305 TYR A O 1
ATOM 2207 N N . LEU A 1 307 ? -17.349 27.799 53.048 1.00 30.06 306 LEU A N 1
ATOM 2208 C CA . LEU A 1 307 ? -18.291 28.142 54.099 1.00 31.71 306 LEU A CA 1
ATOM 2209 C C . LEU A 1 307 ? -18.075 29.564 54.570 1.00 31.39 306 LEU A C 1
ATOM 2210 O O . LEU A 1 307 ? -16.947 29.995 54.719 1.00 27.49 306 LEU A O 1
ATOM 2215 N N . ASP A 1 308 ? -19.157 30.290 54.804 1.00 31.06 307 ASP A N 1
ATOM 2216 C CA . ASP A 1 308 ? -19.055 31.616 55.411 1.00 33.07 307 ASP A CA 1
ATOM 2217 C C . ASP A 1 308 ? -19.035 31.430 56.944 1.00 31.51 307 ASP A C 1
ATOM 2218 O O . ASP A 1 308 ? -19.200 30.316 57.468 1.00 29.54 307 ASP A O 1
ATOM 2223 N N . ASP A 1 309 ? -18.851 32.543 57.641 1.00 28.62 308 ASP A N 1
ATOM 2224 C CA . ASP A 1 309 ? -18.854 32.601 59.099 1.00 28.31 308 ASP A CA 1
ATOM 2225 C C . ASP A 1 309 ? -17.733 31.725 59.732 1.00 27.21 308 ASP A C 1
ATOM 2226 O O . ASP A 1 309 ? -17.881 31.178 60.824 1.00 27.93 308 ASP A O 1
ATOM 2231 N N . ILE A 1 310 ? -16.602 31.617 59.035 1.00 25.72 309 ILE A N 1
ATOM 2232 C CA . ILE A 1 310 ? -15.431 30.904 59.550 1.00 26.98 309 ILE A CA 1
ATOM 2233 C C . ILE A 1 310 ? -14.400 31.994 59.826 1.00 28.59 309 ILE A C 1
ATOM 2234 O O . ILE A 1 310 ? -14.062 32.758 58.915 1.00 28.63 309 ILE A O 1
ATOM 2239 N N . TYR A 1 311 ? -13.916 32.064 61.072 1.00 29.29 310 TYR A N 1
ATOM 2240 C CA . TYR A 1 311 ? -12.958 33.084 61.488 1.00 28.35 310 TYR A CA 1
ATOM 2241 C C . TYR A 1 311 ? -11.527 32.588 61.392 1.00 26.35 310 TYR A C 1
ATOM 2242 O O . TYR A 1 311 ? -11.270 31.423 61.660 1.00 26.55 310 TYR A O 1
ATOM 2259 N N . LEU A 1 313 ? -7.702 33.454 62.876 1.00 25.81 312 LEU A N 1
ATOM 2260 C CA . LEU A 1 313 ? -6.965 34.126 63.924 1.00 26.80 312 LEU A CA 1
ATOM 2261 C C . LEU A 1 313 ? -5.500 33.725 63.764 1.00 28.46 312 LEU A C 1
ATOM 2262 O O . LEU A 1 313 ? -5.149 32.559 63.988 1.00 27.36 312 LEU A O 1
ATOM 2267 N N . LYS A 1 314 ? -4.672 34.665 63.318 1.00 28.05 313 LYS A N 1
ATOM 2268 C CA . LYS A 1 314 ? -3.224 34.421 63.203 1.00 28.92 313 LYS A CA 1
ATOM 2269 C C . LYS A 1 314 ? -2.547 34.472 64.586 1.00 29.76 313 LYS A C 1
ATOM 2270 O O . LYS A 1 314 ? -3.036 35.120 65.521 1.00 31.49 313 LYS A O 1
ATOM 2276 N N . HIS A 1 315 ? -1.436 33.760 64.698 1.00 31.07 314 HIS A N 1
ATOM 2277 C CA . HIS A 1 315 ? -0.592 33.756 65.900 1.00 30.72 314 HIS A CA 1
ATOM 2278 C C . HIS A 1 315 ? 0.818 33.328 65.531 1.00 30.35 314 HIS A C 1
ATOM 2279 O O . HIS A 1 315 ? 1.013 32.546 64.581 1.00 27.63 314 HIS A O 1
ATOM 2286 N N . ASP A 1 316 ? 1.796 33.848 66.277 1.00 29.85 315 ASP A N 1
ATOM 2287 C CA . ASP A 1 316 ? 3.195 33.596 65.952 1.00 29.52 315 ASP A CA 1
ATOM 2288 C C . ASP A 1 316 ? 3.653 32.214 66.401 1.00 30.77 315 ASP A C 1
ATOM 2289 O O . ASP A 1 316 ? 3.318 31.750 67.514 1.00 27.62 315 ASP A O 1
ATOM 2294 N N . THR A 1 317 ? 4.379 31.562 65.494 1.00 27.29 316 THR A N 1
ATOM 2295 C CA . THR A 1 317 ? 5.134 30.357 65.807 1.00 26.89 316 THR A CA 1
ATOM 2296 C C . THR A 1 317 ? 6.585 30.754 65.539 1.00 26.59 316 THR A C 1
ATOM 2297 O O . THR A 1 317 ? 6.847 31.903 65.202 1.00 25.53 316 THR A O 1
ATOM 2301 N N . VAL A 1 318 ? 7.506 29.810 65.649 1.00 29.78 317 VAL A N 1
ATOM 2302 C CA . VAL A 1 318 ? 8.911 30.138 65.606 1.00 29.04 317 VAL A CA 1
ATOM 2303 C C . VAL A 1 318 ? 9.738 29.127 64.850 1.00 29.40 317 VAL A C 1
ATOM 2304 O O . VAL A 1 318 ? 9.371 27.968 64.767 1.00 26.33 317 VAL A O 1
ATOM 2308 N N . THR A 1 319 ? 10.827 29.620 64.259 1.00 30.52 318 THR A N 1
ATOM 2309 C CA . THR A 1 319 ? 11.854 28.812 63.633 1.00 32.38 318 THR A CA 1
ATOM 2310 C C . THR A 1 319 ? 13.174 29.238 64.264 1.00 31.45 318 THR A C 1
ATOM 2311 O O . THR A 1 319 ? 13.481 30.439 64.306 1.00 32.03 318 THR A O 1
ATOM 2315 N N . LEU A 1 320 ? 13.917 28.271 64.790 1.00 32.06 319 LEU A N 1
ATOM 2316 C CA . LEU A 1 320 ? 15.248 28.530 65.306 1.00 31.12 319 LEU A CA 1
ATOM 2317 C C . LEU A 1 320 ? 16.293 28.033 64.315 1.00 31.92 319 LEU A C 1
ATOM 2318 O O . LEU A 1 320 ? 16.157 26.938 63.757 1.00 31.34 319 LEU A O 1
ATOM 2323 N N . ILE A 1 321 ? 17.317 28.861 64.099 1.00 30.68 320 ILE A N 1
ATOM 2324 C CA . ILE A 1 321 ? 18.415 28.551 63.212 1.00 31.83 320 ILE A CA 1
ATOM 2325 C C . ILE A 1 321 ? 19.707 29.104 63.824 1.00 30.79 320 ILE A C 1
ATOM 2326 O O . ILE A 1 321 ? 19.756 30.259 64.276 1.00 31.28 320 ILE A O 1
ATOM 2331 N N . SER A 1 322 ? 20.739 28.260 63.885 1.00 31.94 321 SER A N 1
ATOM 2332 C CA . SER A 1 322 ? 22.034 28.669 64.412 1.00 32.33 321 SER A CA 1
ATOM 2333 C C . SER A 1 322 ? 22.733 29.540 63.372 1.00 30.09 321 SER A C 1
ATOM 2334 O O . SER A 1 322 ? 22.397 29.467 62.197 1.00 27.77 321 SER A O 1
ATOM 2337 N N . ALA A 1 323 ? 23.700 30.348 63.819 1.00 29.75 322 ALA A N 1
ATOM 2338 C CA . ALA A 1 323 ? 24.488 31.213 62.918 1.00 29.84 322 ALA A CA 1
ATOM 2339 C C . ALA A 1 323 ? 25.282 30.393 61.895 1.00 32.89 322 ALA A C 1
ATOM 2340 O O . ALA A 1 323 ? 25.449 30.834 60.753 1.00 33.46 322 ALA A O 1
ATOM 2342 N N . ALA A 1 324 ? 25.787 29.225 62.321 1.00 35.88 323 ALA A N 1
ATOM 2343 C CA . ALA A 1 324 ? 26.519 28.300 61.445 1.00 38.10 323 ALA A CA 1
ATOM 2344 C C . ALA A 1 324 ? 25.595 27.780 60.358 1.00 41.15 323 ALA A C 1
ATOM 2345 O O . ALA A 1 324 ? 25.962 27.800 59.194 1.00 41.16 323 ALA A O 1
ATOM 2347 N N . GLU A 1 325 ? 24.395 27.341 60.744 1.00 44.68 324 GLU A N 1
ATOM 2348 C CA . GLU A 1 325 ? 23.377 26.881 59.778 1.00 47.61 324 GLU A CA 1
ATOM 2349 C C . GLU A 1 325 ? 22.904 28.014 58.855 1.00 49.62 324 GLU A C 1
ATOM 2350 O O . GLU A 1 325 ? 22.604 27.757 57.684 1.00 51.70 324 GLU A O 1
ATOM 2356 N N . LEU A 1 326 ? 22.818 29.240 59.393 1.00 50.62 325 LEU A N 1
ATOM 2357 C CA A LEU A 1 326 ? 22.467 30.432 58.617 0.50 50.62 325 LEU A CA 1
ATOM 2358 C CA B LEU A 1 326 ? 22.469 30.433 58.586 0.50 51.00 325 LEU A CA 1
ATOM 2359 C C . LEU A 1 326 ? 23.564 30.660 57.553 1.00 51.41 325 LEU A C 1
ATOM 2360 O O . LEU A 1 326 ? 23.266 30.931 56.395 1.00 49.94 325 LEU A O 1
ATOM 2369 N N . GLN A 1 327 ? 24.828 30.526 57.991 1.00 53.87 326 GLN A N 1
ATOM 2370 C CA . GLN A 1 327 ? 26.042 30.678 57.157 1.00 57.27 326 GLN A CA 1
ATOM 2371 C C . GLN A 1 327 ? 26.224 29.610 56.029 1.00 58.30 326 GLN A C 1
ATOM 2372 O O . GLN A 1 327 ? 27.063 29.809 55.135 1.00 56.16 326 GLN A O 1
ATOM 2375 N N . LYS A 1 328 ? 25.438 28.516 56.046 1.00 60.40 327 LYS A N 1
ATOM 2376 C CA . LYS A 1 328 ? 25.479 27.473 54.979 1.00 62.21 327 LYS A CA 1
ATOM 2377 C C . LYS A 1 328 ? 24.927 27.907 53.595 1.00 66.13 327 LYS A C 1
ATOM 2378 O O . LYS A 1 328 ? 24.994 27.127 52.634 1.00 66.79 327 LYS A O 1
ATOM 2384 N N . ILE A 1 329 ? 24.347 29.114 53.523 1.00 70.27 328 ILE A N 1
ATOM 2385 C CA . ILE A 1 329 ? 23.988 29.800 52.259 1.00 72.78 328 ILE A CA 1
ATOM 2386 C C . ILE A 1 329 ? 24.733 31.174 52.291 1.00 74.18 328 ILE A C 1
ATOM 2387 O O . ILE A 1 329 ? 25.973 31.164 52.293 1.00 73.57 328 ILE A O 1
ATOM 2392 N N . LYS A 1 330 ? 24.021 32.318 52.354 1.00 76.65 329 LYS A N 1
ATOM 2393 C CA . LYS A 1 330 ? 24.614 33.689 52.321 1.00 77.23 329 LYS A CA 1
ATOM 2394 C C . LYS A 1 330 ? 25.562 33.888 51.112 1.00 78.45 329 LYS A C 1
ATOM 2395 O O . LYS A 1 330 ? 26.514 34.664 51.178 1.00 78.11 329 LYS A O 1
ATOM 2401 N N . ARG A 1 331 ? 25.220 33.209 50.007 1.00 80.14 330 ARG A N 1
ATOM 2402 C CA . ARG A 1 331 ? 26.016 33.087 48.786 1.00 81.18 330 ARG A CA 1
ATOM 2403 C C . ARG A 1 331 ? 27.349 32.365 49.084 1.00 82.24 330 ARG A C 1
ATOM 2404 O O . ARG A 1 331 ? 27.576 31.249 48.612 1.00 83.23 330 ARG A O 1
#

Foldseek 3Di:
DLAAEEEEEQQAAVQVVQVLLQVQRPHHFYAYEYQDLPRNNRVRPHYAHAHDLPDPCRVVRVLVVCLVVVHQEYEYAQLVCQLVCLVCQVVCVVSNHGYFHFHNVLSVCQFFQVVCVVCVVLVAAAWDKDLDVVVVVCVVVVVADDDWDWAQGGCVTMITHDFDAFKKKKKWAQQPPPRATQEIWIWTQDDDPPARFKTWTDDDPVVVVSVRSCSVVSRQHAIKIWIWGQHVNGIHTYGIRSHHGRCCVVCVVQPNRRSNSVSCVVPHTHHRDYPPGDTGDMGDDDDDDDDDPVRSVVHSD

Sequence (301 aa):
GQKPHLLITSAGRRAKLVEYFVKEFKTGRVSTADCSPLASALYADQHYIVPKIDEVEYIDHLLTLCQDEGVTALLTLIDPELGLLAQATTERFQAIGVTVIVSPYAACELCFDKYTTYEYCLRQGIAHARTYATASFEEALAAGEVQLPVFVKPRNGDLIVQELLVGQELGVDAYVDLIISGKVTSIFIKEKLTRAGETDKSRSVLRDDVFELVEHVLDGSGLVGPLDFDLFDVAGTTLYLSEINPRFGGGYPHAYECGVNFPAQLYRNLHEINVPQIGQYLDDIYLKHDTVTLISAAELLQKIKR

Solvent-accessible surface area: 14941 Å² total

InterPro domains:
  IPR003806 ATP-grasp fold, PylC-type [PF02655] (113-273)
  IPR011761 ATP-grasp fold [PS50975] (118-294)
  IPR013815 ATP-grasp fold, subdomain 1 [G3DSA:3.30.1490.20] (104-190)
  IPR048764 PylC, N-terminal domain [PF21360] (6-101)

Organism: Exiguobacterium sibiricum (strain DSM 17290 / CCUG 55495 / CIP 109462 / JCM 13490 / 255-15) (NCBI:txid262543)

B-factor: mean 36.73, std 10.52, range [17.95, 84.66]